Protein AF-A0A8S9RTP7-F1 (afdb_monomer_lite)

InterPro domains:
  IPR027902 Protein of unknown function DUF4487 [PF14868] (74-181)

Organism: Brassica cretica (NCBI:txid69181)

Structure (mmCIF, N/CA/C/O backbone):
data_AF-A0A8S9RTP7-F1
#
_entry.id   AF-A0A8S9RTP7-F1
#
loop_
_atom_site.group_PDB
_atom_site.id
_atom_site.type_symbol
_atom_site.label_atom_id
_atom_site.label_alt_id
_atom_site.label_comp_id
_atom_site.label_asym_id
_atom_site.label_entity_id
_atom_site.label_seq_id
_atom_site.pdbx_PDB_ins_code
_atom_site.Cartn_x
_atom_site.Cartn_y
_atom_site.Cartn_z
_atom_site.occupancy
_atom_site.B_iso_or_equiv
_atom_site.auth_seq_id
_atom_site.auth_comp_id
_atom_site.auth_asym_id
_atom_site.auth_atom_id
_atom_site.pdbx_PDB_model_num
ATOM 1 N N . MET A 1 1 ? 11.171 30.427 -0.664 1.00 65.56 1 MET A N 1
ATOM 2 C CA . MET A 1 1 ? 11.744 29.094 -0.953 1.00 65.56 1 MET A CA 1
ATOM 3 C C . MET A 1 1 ? 12.444 28.516 0.271 1.00 65.56 1 MET A C 1
ATOM 5 O O . MET A 1 1 ? 11.931 27.544 0.795 1.00 65.56 1 MET A O 1
ATOM 9 N N . GLN A 1 2 ? 13.511 29.141 0.790 1.00 70.00 2 GLN A N 1
ATOM 10 C CA . GLN A 1 2 ? 14.186 28.702 2.027 1.00 70.00 2 GLN A CA 1
ATOM 11 C C . GLN A 1 2 ? 13.209 28.501 3.199 1.00 70.00 2 GLN A C 1
ATOM 13 O O . GLN A 1 2 ? 13.180 27.436 3.794 1.00 70.00 2 GLN A O 1
ATOM 18 N N . LEU A 1 3 ? 12.282 29.446 3.391 1.00 67.62 3 LEU A N 1
ATOM 19 C CA . LEU A 1 3 ? 11.205 29.350 4.383 1.00 67.62 3 LEU A CA 1
ATOM 20 C C . LEU A 1 3 ? 10.362 28.060 4.280 1.00 67.62 3 LEU A C 1
ATOM 22 O O . LEU A 1 3 ? 9.909 27.537 5.292 1.00 67.62 3 LEU A O 1
ATOM 26 N N . LEU A 1 4 ? 10.136 27.545 3.065 1.00 64.69 4 LEU A N 1
ATOM 27 C CA . LEU A 1 4 ? 9.368 26.317 2.846 1.00 64.69 4 LEU A CA 1
ATOM 28 C C . LEU A 1 4 ? 10.180 25.076 3.240 1.00 64.69 4 LEU A C 1
ATOM 30 O O . LEU A 1 4 ? 9.635 24.156 3.842 1.00 64.69 4 LEU A O 1
ATOM 34 N N . LEU A 1 5 ? 11.475 25.060 2.921 1.00 65.50 5 LEU A N 1
ATOM 35 C CA . LEU A 1 5 ? 12.386 23.990 3.332 1.00 65.50 5 LEU A CA 1
ATOM 36 C C . LEU A 1 5 ? 12.573 23.984 4.853 1.00 65.50 5 LEU A C 1
ATOM 38 O O . LEU A 1 5 ? 12.465 22.926 5.468 1.00 65.50 5 LEU A O 1
ATOM 42 N N . ASP A 1 6 ? 12.753 25.159 5.458 1.00 68.44 6 ASP A N 1
ATOM 43 C CA . ASP A 1 6 ? 12.849 25.326 6.910 1.00 68.44 6 ASP A CA 1
ATOM 44 C C . ASP A 1 6 ? 11.565 24.841 7.597 1.00 68.44 6 ASP A C 1
ATOM 46 O O . ASP A 1 6 ? 11.622 24.124 8.596 1.00 68.44 6 ASP A O 1
ATOM 50 N N . TYR A 1 7 ? 10.397 25.154 7.023 1.00 69.06 7 TYR A N 1
ATOM 51 C CA . TYR A 1 7 ? 9.105 24.678 7.514 1.00 69.06 7 TYR A CA 1
ATOM 52 C C . TYR A 1 7 ? 8.968 23.149 7.434 1.00 69.06 7 TYR A C 1
ATOM 54 O O . TYR A 1 7 ? 8.544 22.518 8.406 1.00 69.06 7 TYR A O 1
ATOM 62 N N . LEU A 1 8 ? 9.334 22.525 6.308 1.00 67.44 8 LEU A N 1
ATOM 63 C CA . LEU A 1 8 ? 9.293 21.064 6.160 1.00 67.44 8 LEU A CA 1
ATOM 64 C C . LEU A 1 8 ? 10.279 20.375 7.120 1.00 67.44 8 LEU A C 1
ATOM 66 O O . LEU A 1 8 ? 9.919 19.392 7.769 1.00 67.44 8 LEU A O 1
ATOM 70 N N . GLY A 1 9 ? 11.486 20.925 7.280 1.00 68.38 9 GLY A N 1
ATOM 71 C CA . GLY A 1 9 ? 12.490 20.431 8.228 1.00 68.38 9 GLY A CA 1
ATOM 72 C C . GLY A 1 9 ? 12.042 20.548 9.687 1.00 68.38 9 GLY A C 1
ATOM 73 O O . GLY A 1 9 ? 12.153 19.588 10.458 1.00 68.38 9 GLY A O 1
ATOM 74 N N . PHE A 1 10 ? 11.453 21.687 10.058 1.00 71.00 10 PHE A N 1
ATOM 75 C CA . PHE A 1 10 ? 10.827 21.887 11.364 1.00 71.00 10 PHE A CA 1
ATOM 76 C C . PHE A 1 10 ? 9.693 20.883 11.607 1.00 71.00 10 PHE A C 1
ATOM 78 O O . PHE A 1 10 ? 9.601 20.290 12.684 1.00 71.00 10 PHE A O 1
ATOM 85 N N . SER A 1 11 ? 8.860 20.642 10.595 1.00 63.28 11 SER A N 1
ATOM 86 C CA . SER A 1 11 ? 7.722 19.724 10.677 1.00 63.28 11 SER A CA 1
ATOM 87 C C . SER A 1 11 ? 8.160 18.275 10.898 1.00 63.28 11 SER A C 1
ATOM 89 O O . SER A 1 11 ? 7.630 17.597 11.776 1.00 63.28 11 SER A O 1
ATOM 91 N N . SER A 1 12 ? 9.177 17.811 10.167 1.00 68.00 12 SER A N 1
ATOM 92 C CA . SER A 1 12 ? 9.773 16.482 10.366 1.00 68.00 12 SER A CA 1
ATOM 93 C C . SER A 1 12 ? 10.398 16.324 11.758 1.00 68.00 12 SER A C 1
ATOM 95 O O . SER A 1 12 ? 10.148 15.332 12.451 1.00 68.00 12 SER A O 1
ATOM 97 N N . SER A 1 13 ? 11.155 17.330 12.208 1.00 70.44 13 SER A N 1
ATOM 98 C CA . SER A 1 13 ? 11.768 17.336 13.542 1.00 70.44 13 SER A CA 1
ATOM 99 C C . SER A 1 13 ? 10.707 17.284 14.643 1.00 70.44 13 SER A C 1
ATOM 101 O O . SER A 1 13 ? 10.838 16.520 15.600 1.00 70.44 13 SER A O 1
ATOM 103 N N . SER A 1 14 ? 9.615 18.033 14.468 1.00 65.31 14 SER A N 1
ATOM 104 C CA . SER A 1 14 ? 8.473 18.041 15.384 1.00 65.31 14 SER A CA 1
ATOM 105 C C . SER A 1 14 ? 7.789 16.677 15.449 1.00 65.31 14 SER A C 1
ATOM 107 O O . SER A 1 14 ? 7.562 16.170 16.541 1.00 65.31 14 SER A O 1
ATOM 109 N N . LEU A 1 15 ? 7.518 16.035 14.307 1.00 64.25 15 LEU A N 1
ATOM 110 C CA . LEU A 1 15 ? 6.926 14.691 14.266 1.00 64.25 15 LEU A CA 1
ATOM 111 C C . LEU A 1 15 ? 7.813 13.644 14.945 1.00 64.25 15 LEU A C 1
ATOM 113 O O . LEU A 1 15 ? 7.319 12.810 15.697 1.00 64.25 15 LEU A O 1
ATOM 117 N N . THR A 1 16 ? 9.123 13.716 14.715 1.00 64.62 16 THR A N 1
ATOM 118 C CA . THR A 1 16 ? 10.097 12.806 15.332 1.00 64.62 16 THR A CA 1
ATOM 119 C C . THR A 1 16 ? 10.150 12.993 16.850 1.00 64.62 16 THR A C 1
ATOM 121 O O . THR A 1 16 ? 10.236 12.021 17.597 1.00 64.62 16 THR A O 1
ATOM 124 N N . ALA A 1 17 ? 10.083 14.239 17.329 1.00 66.06 17 ALA A N 1
ATOM 125 C CA . ALA A 1 17 ? 9.992 14.530 18.757 1.00 66.06 17 ALA A CA 1
ATOM 126 C C . ALA A 1 17 ? 8.660 14.046 19.351 1.00 66.06 17 ALA A C 1
ATOM 128 O O . ALA A 1 17 ? 8.658 13.440 20.418 1.00 66.06 17 ALA A O 1
ATOM 129 N N . ILE A 1 18 ? 7.542 14.252 18.646 1.00 61.84 18 ILE A N 1
ATOM 130 C CA . ILE A 1 18 ? 6.216 13.765 19.047 1.00 61.84 18 ILE A CA 1
ATOM 131 C C . ILE A 1 18 ? 6.217 12.239 19.171 1.00 61.84 18 ILE A C 1
ATOM 133 O O . ILE A 1 18 ? 5.721 11.745 20.178 1.00 61.84 18 ILE A O 1
ATOM 137 N N . GLY A 1 19 ? 6.808 11.503 18.225 1.00 58.12 19 GLY A N 1
ATOM 138 C CA . GLY A 1 19 ? 6.933 10.041 18.306 1.00 58.12 19 GLY A CA 1
ATOM 139 C C . GLY A 1 19 ? 7.664 9.576 19.565 1.00 58.12 19 GLY A C 1
ATOM 140 O O . GLY A 1 19 ? 7.141 8.787 20.347 1.00 58.12 19 GLY A O 1
ATOM 141 N N . LYS A 1 20 ? 8.798 10.217 19.876 1.00 61.94 20 LYS A N 1
ATOM 142 C CA . LYS A 1 20 ? 9.571 9.952 21.104 1.00 61.94 20 LYS A CA 1
ATOM 143 C C . LYS A 1 20 ? 8.826 10.288 22.401 1.00 61.94 20 LYS A C 1
ATOM 145 O O . LYS A 1 20 ? 9.115 9.694 23.435 1.00 61.94 20 LYS A O 1
ATOM 150 N N . ILE A 1 21 ? 7.924 11.270 22.371 1.00 57.97 21 ILE A N 1
ATOM 151 C CA . ILE A 1 21 ? 7.196 11.762 23.553 1.00 57.97 21 ILE A CA 1
ATOM 152 C C . ILE A 1 21 ? 5.868 11.010 23.756 1.00 57.97 21 ILE A C 1
ATOM 154 O O . ILE A 1 21 ? 5.369 10.913 24.880 1.00 57.97 21 ILE A O 1
ATOM 158 N N . CYS A 1 22 ? 5.258 10.479 22.698 1.00 52.75 22 CYS A N 1
ATOM 159 C CA . CYS A 1 22 ? 3.889 9.985 22.765 1.00 52.75 22 CYS A CA 1
ATOM 160 C C . CYS A 1 22 ? 3.766 8.544 23.278 1.00 52.75 22 CYS A C 1
ATOM 162 O O . CYS A 1 22 ? 3.656 7.591 22.517 1.00 52.75 22 CYS A O 1
ATOM 164 N N . LEU A 1 23 ? 3.613 8.440 24.599 1.00 51.03 23 LEU A N 1
ATOM 165 C CA . LEU A 1 23 ? 2.947 7.345 25.328 1.00 51.03 23 LEU A CA 1
ATOM 166 C C . LEU A 1 23 ? 1.776 7.876 26.186 1.00 51.03 23 LEU A C 1
ATOM 168 O O . LEU A 1 23 ? 1.377 7.279 27.188 1.00 51.03 23 LEU A O 1
ATOM 172 N N . MET A 1 24 ? 1.241 9.051 25.845 1.00 44.25 24 MET A N 1
ATOM 173 C CA . MET A 1 24 ? 0.426 9.828 26.779 1.00 44.25 24 MET A CA 1
ATOM 174 C C . MET A 1 24 ? -1.071 9.512 26.668 1.00 44.25 24 MET A C 1
ATOM 176 O O . MET A 1 24 ? -1.716 9.765 25.655 1.00 44.25 24 MET A O 1
ATOM 180 N N . ARG A 1 25 ? -1.610 9.001 27.783 1.00 51.00 25 ARG A N 1
ATOM 181 C CA . ARG A 1 25 ? -3.003 8.618 28.096 1.00 51.00 25 ARG A CA 1
ATOM 182 C C . ARG A 1 25 ? -4.056 9.748 28.011 1.00 51.00 25 ARG A C 1
ATOM 184 O O . ARG A 1 25 ? -5.146 9.581 28.555 1.00 51.00 25 ARG A O 1
ATOM 191 N N . ASP A 1 26 ? -3.758 10.883 27.378 1.00 48.62 26 ASP A N 1
ATOM 192 C CA . ASP A 1 26 ? -4.637 12.061 27.339 1.00 48.62 26 ASP A CA 1
ATOM 193 C C . ASP A 1 26 ? -5.383 12.171 25.994 1.00 48.62 26 ASP A C 1
ATOM 195 O O . ASP A 1 26 ? -4.790 12.422 24.939 1.00 48.62 26 ASP A O 1
ATOM 199 N N . GLU A 1 27 ? -6.709 11.996 26.030 1.00 46.47 27 GLU A N 1
ATOM 200 C CA . GLU A 1 27 ? -7.586 12.081 24.857 1.00 46.47 27 GLU A CA 1
ATOM 201 C C . GLU A 1 27 ? -7.530 13.451 24.156 1.00 46.47 27 GLU A C 1
ATOM 203 O O . GLU A 1 27 ? -7.651 13.506 22.927 1.00 46.47 27 GLU A O 1
ATOM 208 N N . THR A 1 28 ? -7.306 14.543 24.897 1.00 48.91 28 THR A N 1
ATOM 209 C CA . THR A 1 28 ? -7.296 15.919 24.366 1.00 48.91 28 THR A CA 1
ATOM 210 C C . THR A 1 28 ? -6.013 16.231 23.594 1.00 48.91 28 THR A C 1
ATOM 212 O O . THR A 1 28 ? -6.058 16.779 22.484 1.00 48.91 28 THR A O 1
ATOM 215 N N . LEU A 1 29 ? -4.869 15.783 24.120 1.00 51.25 29 LEU A N 1
ATOM 216 C CA . LEU A 1 29 ? -3.578 15.838 23.433 1.00 51.25 29 LEU A CA 1
ATOM 217 C C . LEU A 1 29 ? -3.613 14.979 22.167 1.00 51.25 29 LEU A C 1
ATOM 219 O O . LEU A 1 29 ? -3.187 15.421 21.098 1.00 51.25 29 LEU A O 1
ATOM 223 N N . GLY A 1 30 ? -4.228 13.796 22.268 1.00 54.69 30 GLY A N 1
ATOM 224 C CA . GLY A 1 30 ? -4.476 12.912 21.140 1.00 54.69 30 GLY A CA 1
ATOM 225 C C . GLY A 1 30 ? -5.184 13.629 19.991 1.00 54.69 30 GLY A C 1
ATOM 226 O O . GLY A 1 30 ? -4.648 13.626 18.888 1.00 54.69 30 GLY A O 1
ATOM 227 N N . VAL A 1 31 ? -6.341 14.273 20.236 1.00 52.91 31 VAL A N 1
ATOM 228 C CA . VAL A 1 31 ? -7.116 15.036 19.223 1.00 52.91 31 VAL A CA 1
ATOM 229 C C . VAL A 1 31 ? -6.257 16.090 18.520 1.00 52.91 31 VAL A C 1
ATOM 231 O O . VAL A 1 31 ? -6.298 16.194 17.291 1.00 52.91 31 VAL A O 1
ATOM 234 N N . THR A 1 32 ? -5.474 16.843 19.290 1.00 57.31 32 THR A N 1
ATOM 235 C CA . THR A 1 32 ? -4.639 17.939 18.778 1.00 57.31 32 THR A CA 1
ATOM 236 C C . THR A 1 32 ? -3.540 17.417 17.858 1.00 57.31 32 THR A C 1
ATOM 238 O O . THR A 1 32 ? -3.394 17.904 16.735 1.00 57.31 32 THR A O 1
ATOM 241 N N . VAL A 1 33 ? -2.842 16.355 18.274 1.00 58.97 33 VAL A N 1
ATOM 242 C CA . VAL A 1 33 ? -1.843 15.672 17.439 1.00 58.97 33 VAL A CA 1
ATOM 243 C C . VAL A 1 33 ? -2.487 15.135 16.157 1.00 58.97 33 VAL A C 1
ATOM 245 O O . VAL A 1 33 ? -1.898 15.268 15.084 1.00 58.97 33 VAL A O 1
ATOM 248 N N . ARG A 1 34 ? -3.725 14.609 16.209 1.00 58.34 34 ARG A N 1
ATOM 249 C CA . ARG A 1 34 ? -4.406 14.131 14.987 1.00 58.34 34 ARG A CA 1
ATOM 250 C C . ARG A 1 34 ? -4.650 15.221 13.970 1.00 58.34 34 ARG A C 1
ATOM 252 O O . ARG A 1 34 ? -4.434 15.013 12.775 1.00 58.34 34 ARG A O 1
ATOM 259 N N . LYS A 1 35 ? -5.164 16.352 14.446 1.00 64.06 35 LYS A N 1
ATOM 260 C CA . LYS A 1 35 ? -5.484 17.491 13.595 1.00 64.06 35 LYS A CA 1
ATOM 261 C C . LYS A 1 35 ? -4.207 18.029 12.952 1.00 64.06 35 LYS A C 1
ATOM 263 O O . LYS A 1 35 ? -4.173 18.175 11.735 1.00 64.06 35 LYS A O 1
ATOM 268 N N . PHE A 1 36 ? -3.145 18.167 13.746 1.00 63.22 36 PHE A N 1
ATOM 269 C CA . PHE A 1 36 ? -1.831 18.595 13.277 1.00 63.22 36 PHE A CA 1
ATOM 270 C C . PHE A 1 36 ? -1.255 17.674 12.188 1.00 63.22 36 PHE A C 1
ATOM 272 O O . PHE A 1 36 ? -0.951 18.146 11.097 1.00 63.22 36 PHE A O 1
ATOM 279 N N . VAL A 1 37 ? -1.176 16.356 12.423 1.00 63.53 37 VAL A N 1
ATOM 280 C CA . VAL A 1 37 ? -0.654 15.391 11.429 1.00 63.53 37 VAL A CA 1
ATOM 281 C C . VAL A 1 37 ? -1.474 15.422 10.134 1.00 63.53 37 VAL A C 1
ATOM 283 O O . VAL A 1 37 ? -0.918 15.378 9.038 1.00 63.53 37 VAL A O 1
ATOM 286 N N . SER A 1 38 ? -2.801 15.534 10.241 1.00 63.81 38 SER A N 1
ATOM 287 C CA . SER A 1 38 ? -3.680 15.621 9.073 1.00 63.81 38 SER A CA 1
ATOM 288 C C . SER A 1 38 ? -3.459 16.888 8.249 1.00 63.81 38 SER A C 1
ATOM 290 O O . SER A 1 38 ? -3.451 16.820 7.021 1.00 63.81 38 SER A O 1
ATOM 292 N N . GLU A 1 39 ? -3.367 18.044 8.902 1.00 68.81 39 GLU A N 1
ATOM 293 C CA . GLU A 1 39 ? -3.123 19.325 8.235 1.00 68.81 39 GLU A CA 1
ATOM 294 C C . GLU A 1 39 ? -1.748 19.323 7.564 1.00 68.81 39 GLU A C 1
ATOM 296 O O . GLU A 1 39 ? -1.621 19.761 6.420 1.00 68.81 39 GLU A O 1
ATOM 301 N N . LEU A 1 40 ? -0.756 18.720 8.223 1.00 63.97 40 LEU A N 1
ATOM 302 C CA . LEU A 1 40 ? 0.585 18.561 7.686 1.00 63.97 40 LEU A CA 1
ATOM 303 C C . LEU A 1 40 ? 0.605 17.711 6.408 1.00 63.97 40 LEU A C 1
ATOM 305 O O . LEU A 1 40 ? 1.164 18.141 5.406 1.00 63.97 40 LEU A O 1
ATOM 309 N N . LEU A 1 41 ? -0.051 16.543 6.405 1.00 66.25 41 LEU A N 1
ATOM 310 C CA . LEU A 1 41 ? -0.125 15.671 5.224 1.00 66.25 41 LEU A CA 1
ATOM 311 C C . LEU A 1 41 ? -0.792 16.365 4.028 1.00 66.25 41 LEU A C 1
ATOM 313 O O . LEU A 1 41 ? -0.323 16.237 2.895 1.00 66.25 41 LEU A O 1
ATOM 317 N N . ASN A 1 42 ? -1.859 17.127 4.279 1.00 69.75 42 ASN A N 1
ATOM 318 C CA . ASN A 1 42 ? -2.526 17.914 3.244 1.00 69.75 42 ASN A CA 1
ATOM 319 C C . ASN A 1 42 ? -1.604 19.008 2.692 1.00 69.75 42 ASN A C 1
ATOM 321 O O . ASN A 1 42 ? -1.509 19.178 1.479 1.00 69.75 42 ASN A O 1
ATOM 325 N N . LEU A 1 43 ? -0.883 19.714 3.562 1.00 68.94 43 LEU A N 1
ATOM 326 C CA . LEU A 1 43 ? 0.058 20.746 3.143 1.00 68.94 43 LEU A CA 1
ATOM 327 C C . LEU A 1 43 ? 1.237 20.155 2.354 1.00 68.94 43 LEU A C 1
ATOM 329 O O . LEU A 1 43 ? 1.593 20.685 1.305 1.00 68.94 43 LEU A O 1
ATOM 333 N N . THR A 1 44 ? 1.800 19.023 2.788 1.00 66.44 44 THR A N 1
ATOM 334 C CA . THR A 1 44 ? 2.855 18.304 2.055 1.00 66.44 44 THR A CA 1
ATOM 335 C C . THR A 1 44 ? 2.381 17.880 0.663 1.00 66.44 44 THR A C 1
ATOM 337 O O . THR A 1 44 ? 3.127 18.028 -0.306 1.00 66.44 44 THR A O 1
ATOM 340 N N . LYS A 1 45 ? 1.128 17.424 0.529 1.00 73.94 45 LYS A N 1
ATOM 341 C CA . LYS A 1 45 ? 0.515 17.114 -0.771 1.00 73.94 45 LYS A CA 1
ATOM 342 C C . LYS A 1 45 ? 0.470 18.342 -1.685 1.00 73.94 45 LYS A C 1
ATOM 344 O O . LYS A 1 45 ? 0.917 18.259 -2.829 1.00 73.94 45 LYS A O 1
ATOM 349 N N . GLU A 1 46 ? -0.037 19.471 -1.190 1.00 71.62 46 GLU A N 1
ATOM 350 C CA . GLU A 1 46 ? -0.119 20.722 -1.959 1.00 71.62 46 GLU A CA 1
ATOM 351 C C . GLU A 1 46 ? 1.266 21.229 -2.379 1.00 71.62 46 GLU A C 1
ATOM 353 O O . GLU A 1 46 ? 1.469 21.665 -3.514 1.00 71.62 46 GLU A O 1
ATOM 358 N N . VAL A 1 47 ? 2.255 21.110 -1.493 1.00 66.62 47 VAL A N 1
ATOM 359 C CA . VAL A 1 47 ? 3.648 21.463 -1.786 1.00 66.62 47 VAL A CA 1
ATOM 360 C C . VAL A 1 47 ? 4.219 20.587 -2.903 1.00 66.62 47 VAL A C 1
ATOM 362 O O . VAL A 1 47 ? 4.784 21.120 -3.855 1.00 66.62 47 VAL A O 1
ATOM 365 N N . ILE A 1 48 ? 4.021 19.266 -2.848 1.00 68.44 48 ILE A N 1
ATOM 366 C CA . ILE A 1 48 ? 4.459 18.332 -3.900 1.00 68.44 48 ILE A CA 1
ATOM 367 C C . ILE A 1 48 ? 3.773 18.645 -5.238 1.00 68.44 48 ILE A C 1
ATOM 369 O O . ILE A 1 48 ? 4.431 18.658 -6.280 1.00 68.44 48 ILE A O 1
ATOM 373 N N . LEU A 1 49 ? 2.462 18.910 -5.230 1.00 71.62 49 LEU A N 1
ATOM 374 C CA . LEU A 1 49 ? 1.699 19.234 -6.440 1.00 71.62 49 LEU A CA 1
ATOM 375 C C . LEU A 1 49 ? 2.177 20.531 -7.099 1.00 71.62 49 LEU A C 1
ATOM 377 O O . LEU A 1 49 ? 2.251 20.604 -8.325 1.00 71.62 49 LEU A O 1
ATOM 381 N N . ASN A 1 50 ? 2.524 21.541 -6.303 1.00 67.06 50 ASN A N 1
ATOM 382 C CA . ASN A 1 50 ? 3.015 22.814 -6.821 1.00 67.06 50 ASN A CA 1
ATOM 383 C C . ASN A 1 50 ? 4.496 22.757 -7.221 1.00 67.06 50 ASN A C 1
ATOM 385 O O . ASN A 1 50 ? 4.868 23.364 -8.222 1.00 67.06 50 ASN A O 1
ATOM 389 N N . ALA A 1 51 ? 5.324 21.965 -6.534 1.00 62.94 51 ALA A N 1
ATOM 390 C CA . ALA A 1 51 ? 6.720 21.737 -6.917 1.00 62.94 51 ALA A CA 1
ATOM 391 C C . ALA A 1 51 ? 6.849 21.063 -8.292 1.00 62.94 51 ALA A C 1
ATOM 393 O O . ALA A 1 51 ? 7.749 21.398 -9.056 1.00 62.94 51 ALA A O 1
ATOM 394 N N . LYS A 1 52 ? 5.907 20.180 -8.660 1.00 64.19 52 LYS A N 1
ATOM 395 C CA . LYS A 1 52 ? 5.838 19.588 -10.011 1.00 64.19 52 LYS A CA 1
ATOM 396 C C . LYS A 1 52 ? 5.649 20.619 -11.130 1.00 64.19 52 LYS A C 1
ATOM 398 O O . LYS A 1 52 ? 5.955 20.310 -12.273 1.00 64.19 52 LYS A O 1
ATOM 403 N N . LYS A 1 53 ? 5.142 21.819 -10.825 1.00 71.00 53 LYS A N 1
ATOM 404 C CA . LYS A 1 53 ? 4.922 22.896 -11.806 1.00 71.00 53 LYS A CA 1
ATOM 405 C C . LYS A 1 53 ? 6.146 23.801 -11.984 1.00 71.00 53 LYS A C 1
ATOM 407 O O . LYS A 1 53 ? 6.155 24.618 -12.897 1.00 71.00 53 LYS A O 1
ATOM 412 N N . VAL A 1 54 ? 7.149 23.693 -11.107 1.00 60.31 54 VAL A N 1
ATOM 413 C CA . VAL A 1 54 ? 8.321 24.579 -11.077 1.00 60.31 54 VAL A CA 1
ATOM 414 C C . VAL A 1 54 ? 9.588 23.723 -11.117 1.00 60.31 54 VAL A C 1
ATOM 416 O O . VAL A 1 54 ? 10.075 23.252 -10.090 1.00 60.31 54 VAL A O 1
ATOM 419 N N . GLU A 1 55 ? 10.118 23.496 -12.321 1.00 57.69 55 GLU A N 1
ATOM 420 C CA . GLU A 1 55 ? 11.192 22.518 -12.568 1.00 57.69 55 GLU A CA 1
ATOM 421 C C . GLU A 1 55 ? 12.494 22.812 -11.807 1.00 57.69 55 GLU A C 1
ATOM 423 O O . GLU A 1 55 ? 13.152 21.880 -11.340 1.00 57.69 55 GLU A O 1
ATOM 428 N N . SER A 1 56 ? 12.835 24.090 -11.617 1.00 60.19 56 SER A N 1
ATOM 429 C CA . SER A 1 56 ? 14.158 24.548 -11.166 1.00 60.19 56 SER A CA 1
ATOM 430 C C . SER A 1 56 ? 14.576 24.122 -9.752 1.00 60.19 56 SER A C 1
ATOM 432 O O . SER A 1 56 ? 15.770 24.080 -9.479 1.00 60.19 56 SER A O 1
ATOM 434 N N . PHE A 1 57 ? 13.635 23.771 -8.868 1.00 62.16 57 PHE A N 1
ATOM 435 C CA . PHE A 1 57 ? 13.919 23.392 -7.466 1.00 62.16 57 PHE A CA 1
ATOM 436 C C . PHE A 1 57 ? 13.138 22.158 -6.996 1.00 62.16 57 PHE A C 1
ATOM 438 O O . PHE A 1 57 ? 13.098 21.829 -5.808 1.00 62.16 57 PHE A O 1
ATOM 445 N N . SER A 1 58 ? 12.508 21.459 -7.940 1.00 66.12 58 SER A N 1
ATOM 446 C CA . SER A 1 58 ? 11.649 20.301 -7.691 1.00 66.12 58 SER A CA 1
ATOM 447 C C . SER A 1 58 ? 12.345 19.227 -6.836 1.00 66.12 58 SER A C 1
ATOM 449 O O . SER A 1 58 ? 11.763 18.722 -5.879 1.00 66.12 58 SER A O 1
ATOM 451 N N . SER A 1 59 ? 13.628 18.957 -7.099 1.00 70.94 59 SER A N 1
ATOM 452 C CA . SER A 1 59 ? 14.434 17.944 -6.399 1.00 70.94 59 SER A CA 1
ATOM 453 C C . SER A 1 59 ? 14.578 18.185 -4.888 1.00 70.94 59 SER A C 1
ATOM 455 O O . SER A 1 59 ? 14.409 17.258 -4.096 1.00 70.94 59 SER A O 1
ATOM 457 N N . GLU A 1 60 ? 14.857 19.416 -4.455 1.00 73.94 60 GLU A N 1
ATOM 458 C CA . GLU A 1 60 ? 15.072 19.743 -3.034 1.00 73.94 60 GLU A CA 1
ATOM 459 C C . GLU A 1 60 ? 13.762 19.726 -2.247 1.00 73.94 60 GLU A C 1
ATOM 461 O O . GLU A 1 60 ? 13.701 19.190 -1.139 1.00 73.94 60 GLU A O 1
ATOM 466 N N . ILE A 1 61 ? 12.688 20.234 -2.856 1.00 70.62 61 ILE A N 1
ATOM 467 C CA . ILE A 1 61 ? 11.350 20.209 -2.264 1.00 70.62 61 ILE A CA 1
ATOM 468 C C . ILE A 1 61 ? 10.850 18.768 -2.130 1.00 70.62 61 ILE A C 1
ATOM 470 O O . ILE A 1 61 ? 10.305 18.412 -1.086 1.00 70.62 61 ILE A O 1
ATOM 474 N N . PHE A 1 62 ? 11.074 17.911 -3.135 1.00 70.00 62 PHE A N 1
ATOM 475 C CA . PHE A 1 62 ? 10.714 16.495 -3.036 1.00 70.00 62 PHE A CA 1
ATOM 476 C C . PHE A 1 62 ? 11.489 15.778 -1.932 1.00 70.00 62 PHE A C 1
ATOM 478 O O . PHE A 1 62 ? 10.883 15.005 -1.196 1.00 70.00 62 PHE A O 1
ATOM 485 N N . LYS A 1 63 ? 12.786 16.063 -1.757 1.00 77.06 63 LYS A N 1
ATOM 486 C CA . LYS A 1 63 ? 13.574 15.501 -0.646 1.00 77.06 63 LYS A CA 1
ATOM 487 C C . LYS A 1 63 ? 13.020 15.930 0.713 1.00 77.06 63 LYS A C 1
ATOM 489 O O . LYS A 1 63 ? 12.807 15.083 1.572 1.00 77.06 63 LYS A O 1
ATOM 494 N N . ALA A 1 64 ? 12.737 17.218 0.900 1.00 70.50 64 ALA A N 1
ATOM 495 C CA . ALA A 1 64 ? 12.188 17.723 2.158 1.00 70.50 64 ALA A CA 1
ATOM 496 C C . ALA A 1 64 ? 10.781 17.167 2.447 1.00 70.50 64 ALA A C 1
ATOM 498 O O . ALA A 1 64 ? 10.478 16.790 3.578 1.00 70.50 64 ALA A O 1
ATOM 499 N N . ALA A 1 65 ? 9.933 17.052 1.423 1.00 72.25 65 ALA A N 1
ATOM 500 C CA . ALA A 1 65 ? 8.617 16.437 1.548 1.00 72.25 65 ALA A CA 1
ATOM 501 C C . ALA A 1 65 ? 8.708 14.936 1.872 1.00 72.25 65 ALA A C 1
ATOM 503 O O . ALA A 1 65 ? 7.944 14.448 2.702 1.00 72.25 65 ALA A O 1
ATOM 504 N N . GLN A 1 66 ? 9.667 14.219 1.276 1.00 72.44 66 GLN A N 1
ATOM 505 C CA . GLN A 1 66 ? 9.919 12.808 1.573 1.00 72.44 66 GLN A CA 1
ATOM 506 C C . GLN A 1 66 ? 10.325 12.607 3.035 1.00 72.44 66 GLN A C 1
ATOM 508 O O . GLN A 1 66 ? 9.777 11.734 3.692 1.00 72.44 66 GLN A O 1
ATOM 513 N N . VAL A 1 67 ? 11.190 13.467 3.578 1.00 76.56 67 VAL A N 1
ATOM 514 C CA . VAL A 1 67 ? 11.583 13.418 4.996 1.00 76.56 67 VAL A CA 1
ATOM 515 C C . VAL A 1 67 ? 10.373 13.596 5.926 1.00 76.56 67 VAL A C 1
ATOM 517 O O . VAL A 1 67 ? 10.262 12.902 6.934 1.00 76.56 67 VAL A O 1
ATOM 520 N N . VAL A 1 68 ? 9.418 14.468 5.578 1.00 71.75 68 VAL A N 1
ATOM 521 C CA . VAL A 1 68 ? 8.155 14.598 6.328 1.00 71.75 68 VAL A CA 1
ATOM 522 C C . VAL A 1 68 ? 7.311 13.324 6.226 1.00 71.75 68 VAL A C 1
ATOM 524 O O . VAL A 1 68 ? 6.814 12.851 7.247 1.00 71.75 68 VAL A O 1
ATOM 527 N N . ILE A 1 69 ? 7.171 12.745 5.028 1.00 73.56 69 ILE A N 1
ATOM 528 C CA . ILE A 1 69 ? 6.442 11.482 4.818 1.00 73.56 69 ILE A CA 1
ATOM 529 C C . ILE A 1 69 ? 7.068 10.357 5.652 1.00 73.56 69 ILE A C 1
ATOM 531 O O . ILE A 1 69 ? 6.343 9.658 6.357 1.00 73.56 69 ILE A O 1
ATOM 535 N N . ASP A 1 70 ? 8.394 10.228 5.643 1.00 73.06 70 ASP A N 1
ATOM 536 C CA . ASP A 1 70 ? 9.133 9.215 6.401 1.00 73.06 70 ASP A CA 1
ATOM 537 C C . ASP A 1 70 ? 8.932 9.390 7.914 1.00 73.06 70 ASP A C 1
ATOM 539 O O . ASP A 1 70 ? 8.703 8.414 8.632 1.00 73.06 70 ASP A O 1
ATOM 543 N N . SER A 1 71 ? 8.931 10.635 8.409 1.00 72.12 71 SER A N 1
ATOM 544 C CA . SER A 1 71 ? 8.611 10.931 9.810 1.00 72.12 71 SER A CA 1
ATOM 545 C C . SER A 1 71 ? 7.174 10.544 10.175 1.00 72.12 71 SER A C 1
ATOM 547 O O . SER A 1 71 ? 6.959 9.976 11.244 1.00 72.12 71 SER A O 1
ATOM 549 N N . VAL A 1 72 ? 6.186 10.797 9.305 1.00 69.38 72 VAL A N 1
ATOM 550 C CA . VAL A 1 72 ? 4.794 10.369 9.545 1.00 69.38 72 VAL A CA 1
ATOM 551 C C . VAL A 1 72 ? 4.664 8.844 9.489 1.00 69.38 72 VAL A C 1
ATOM 553 O O . VAL A 1 72 ? 3.934 8.269 10.294 1.00 69.38 72 VAL A O 1
ATOM 556 N N . VAL A 1 73 ? 5.379 8.173 8.583 1.00 70.62 73 VAL A N 1
ATOM 557 C CA . VAL A 1 73 ? 5.439 6.705 8.502 1.00 70.62 73 VAL A CA 1
ATOM 558 C C . VAL A 1 73 ? 6.002 6.113 9.793 1.00 70.62 73 VAL A C 1
ATOM 560 O O . VAL A 1 73 ? 5.395 5.200 10.354 1.00 70.62 73 VAL A O 1
ATOM 563 N N . CYS A 1 74 ? 7.121 6.648 10.289 1.00 70.25 74 CYS A N 1
ATOM 564 C CA . CYS A 1 74 ? 7.723 6.233 11.556 1.00 70.25 74 CYS A CA 1
ATOM 565 C C . CYS A 1 74 ? 6.738 6.408 12.720 1.00 70.25 74 CYS A C 1
ATOM 567 O O . CYS A 1 74 ? 6.474 5.465 13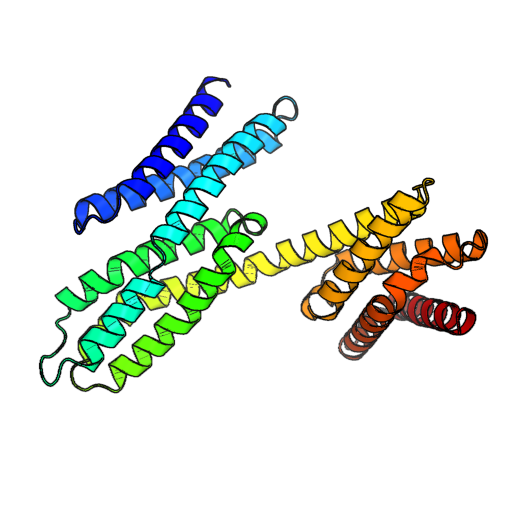.464 1.00 70.25 74 CYS A O 1
ATOM 569 N N . LEU A 1 75 ? 6.096 7.577 12.785 1.00 67.56 75 LEU A N 1
ATOM 570 C CA . LEU A 1 75 ? 5.087 7.893 13.787 1.00 67.56 75 LEU A CA 1
ATOM 571 C C . LEU A 1 75 ? 3.903 6.913 13.735 1.00 67.56 75 LEU A C 1
ATOM 573 O O . LEU A 1 75 ? 3.444 6.424 14.762 1.00 67.56 75 LEU A O 1
ATOM 577 N N . CYS A 1 76 ? 3.418 6.574 12.537 1.00 68.12 76 CYS A N 1
ATOM 578 C CA . CYS A 1 76 ? 2.353 5.587 12.381 1.00 68.12 76 CYS A CA 1
ATOM 579 C C . CYS A 1 76 ? 2.784 4.214 12.911 1.00 68.12 76 CYS A C 1
ATOM 581 O O . CYS A 1 76 ? 1.998 3.571 13.597 1.00 68.12 76 CYS A O 1
ATOM 583 N N . LYS A 1 77 ? 4.017 3.768 12.647 1.00 67.25 77 LYS A N 1
ATOM 584 C CA . LYS A 1 77 ? 4.522 2.490 13.177 1.00 67.25 77 LYS A CA 1
ATOM 585 C C . LYS A 1 77 ? 4.555 2.466 14.702 1.00 67.25 77 LYS A C 1
ATOM 587 O O . LYS A 1 77 ? 4.093 1.491 15.286 1.00 67.25 77 LYS A O 1
ATOM 592 N N . GLU A 1 78 ? 5.030 3.538 15.332 1.00 66.00 78 GLU A N 1
ATOM 593 C CA . GLU A 1 78 ? 5.038 3.675 16.797 1.00 66.00 78 GLU A CA 1
ATOM 594 C C . GLU A 1 78 ? 3.620 3.657 17.391 1.00 66.00 78 GLU A C 1
ATOM 596 O O . GLU A 1 78 ? 3.398 3.069 18.446 1.00 66.00 78 GLU A O 1
ATOM 601 N N . PHE A 1 79 ? 2.636 4.224 16.685 1.00 64.25 79 PHE A N 1
ATOM 602 C CA . PHE A 1 79 ? 1.222 4.200 17.076 1.00 64.25 79 PHE A CA 1
ATOM 603 C C . PHE A 1 79 ? 0.427 3.003 16.543 1.00 64.25 79 PHE A C 1
ATOM 605 O O . PHE A 1 79 ? -0.807 3.019 16.611 1.00 64.25 79 PHE A O 1
ATOM 612 N N . SER A 1 80 ? 1.085 1.984 15.982 1.00 68.38 80 SER A N 1
ATOM 613 C CA . SER A 1 80 ? 0.373 0.829 15.447 1.00 68.38 80 SER A CA 1
ATOM 614 C C . SER A 1 80 ? -0.445 0.171 16.564 1.00 68.38 80 SER A C 1
ATOM 616 O O . SER A 1 80 ? 0.114 -0.225 17.589 1.00 68.38 80 SER A O 1
ATOM 618 N N . PRO A 1 81 ? -1.770 0.013 16.398 1.00 72.06 81 PRO A N 1
ATOM 619 C CA . PRO A 1 81 ? -2.617 -0.502 17.461 1.00 72.06 81 PRO A CA 1
ATOM 620 C C . PRO A 1 81 ? -2.436 -2.003 17.676 1.00 72.06 81 PRO A C 1
ATOM 622 O O . PRO A 1 81 ? -3.093 -2.547 18.552 1.00 72.06 81 PRO A O 1
ATOM 625 N N . ILE A 1 82 ? -1.579 -2.677 16.898 1.00 71.38 82 ILE A N 1
ATOM 626 C CA . ILE A 1 82 ? -1.354 -4.128 16.948 1.00 71.38 82 ILE A CA 1
ATOM 627 C C . ILE A 1 82 ? -1.099 -4.586 18.383 1.00 71.38 82 ILE A C 1
ATOM 629 O O . ILE A 1 82 ? -1.820 -5.441 18.892 1.00 71.38 82 ILE A O 1
ATOM 633 N N . GLU A 1 83 ? -0.117 -3.982 19.051 1.00 73.94 83 GLU A N 1
ATOM 634 C CA . GLU A 1 83 ? 0.262 -4.396 20.400 1.00 73.94 83 GLU A CA 1
ATOM 635 C C . GLU A 1 83 ? -0.810 -4.016 21.428 1.00 73.94 83 GLU A C 1
ATOM 637 O O . GLU A 1 83 ? -1.166 -4.823 22.281 1.00 73.94 83 GLU A O 1
ATOM 642 N N . SER A 1 84 ? -1.409 -2.827 21.314 1.00 75.69 84 SER A N 1
ATOM 643 C CA . SER A 1 84 ? -2.489 -2.403 22.214 1.00 75.69 84 SER A CA 1
ATOM 644 C C . SER A 1 84 ? -3.741 -3.277 22.089 1.00 75.69 84 SER A C 1
ATOM 646 O O . SER A 1 84 ? -4.347 -3.625 23.099 1.00 75.69 84 SER A O 1
ATOM 648 N N . LEU A 1 85 ? -4.123 -3.662 20.868 1.00 80.31 85 LEU A N 1
ATOM 649 C CA . LEU A 1 85 ? -5.242 -4.567 20.608 1.00 80.31 85 LEU A CA 1
ATOM 650 C C . LEU A 1 85 ? -4.926 -5.984 21.089 1.00 80.31 85 LEU A C 1
ATOM 652 O O . LEU A 1 85 ? -5.814 -6.634 21.631 1.00 80.31 85 LEU A O 1
ATOM 656 N N . ARG A 1 86 ? -3.677 -6.447 20.945 1.00 80.69 86 ARG A N 1
ATOM 657 C CA . ARG A 1 86 ? -3.227 -7.739 21.480 1.00 80.69 86 ARG A CA 1
ATOM 658 C C . ARG A 1 86 ? -3.324 -7.774 23.005 1.00 80.69 86 ARG A C 1
ATOM 660 O O . ARG A 1 86 ? -3.949 -8.679 23.548 1.00 80.69 86 ARG A O 1
ATOM 667 N N . LEU A 1 87 ? -2.781 -6.763 23.684 1.00 80.50 87 LEU A N 1
ATOM 668 C CA . LEU A 1 87 ? -2.850 -6.643 25.144 1.00 80.50 87 LEU A CA 1
ATOM 669 C C . LEU A 1 87 ? -4.297 -6.545 25.641 1.00 80.50 87 LEU A C 1
ATOM 671 O O . LEU A 1 87 ? -4.648 -7.175 26.635 1.00 80.50 87 LEU A O 1
ATOM 675 N N . ALA A 1 88 ? -5.154 -5.798 24.937 1.00 82.56 88 ALA A N 1
ATOM 676 C CA . ALA A 1 88 ? -6.579 -5.741 25.250 1.00 82.56 88 ALA A CA 1
ATOM 677 C C . ALA A 1 88 ? -7.258 -7.104 25.062 1.00 82.56 88 ALA A C 1
ATOM 679 O O . ALA A 1 88 ? -8.039 -7.515 25.915 1.00 82.56 88 ALA A O 1
ATOM 680 N N . ALA A 1 89 ? -6.941 -7.827 23.985 1.00 81.88 89 ALA A N 1
ATOM 681 C CA . ALA A 1 89 ? -7.476 -9.162 23.744 1.00 81.88 89 ALA A CA 1
ATOM 682 C C . ALA A 1 89 ? -7.078 -10.145 24.853 1.00 81.88 89 ALA A C 1
ATOM 684 O O . ALA A 1 89 ? -7.933 -10.878 25.343 1.00 81.88 89 ALA A O 1
ATOM 685 N N . GLU A 1 90 ? -5.821 -10.126 25.299 1.00 84.00 90 GLU A N 1
ATOM 686 C CA . GLU A 1 90 ? -5.335 -10.953 26.411 1.00 84.00 90 GLU A CA 1
ATOM 687 C C . GLU A 1 90 ? -6.010 -10.581 27.738 1.00 84.00 90 GLU A C 1
ATOM 689 O O . GLU A 1 90 ? -6.552 -11.448 28.425 1.00 84.00 90 GLU A O 1
ATOM 694 N N . ALA A 1 91 ? -6.042 -9.288 28.075 1.00 83.94 91 ALA A N 1
ATOM 695 C CA . ALA A 1 91 ? -6.637 -8.800 29.317 1.00 83.94 91 ALA A CA 1
ATOM 696 C C . ALA A 1 91 ? -8.132 -9.129 29.406 1.00 83.94 91 ALA A C 1
ATOM 698 O O . ALA A 1 91 ? -8.619 -9.579 30.444 1.00 83.94 91 ALA A O 1
ATOM 699 N N . TRP A 1 92 ? -8.865 -8.930 28.312 1.00 85.12 92 TRP A N 1
ATOM 700 C CA . TRP A 1 92 ? -10.307 -9.143 28.282 1.00 85.12 92 TRP A CA 1
ATOM 701 C C . TRP A 1 92 ? -10.687 -10.620 28.180 1.00 85.12 92 TRP A C 1
ATOM 703 O O . TRP A 1 92 ? -11.720 -10.993 28.721 1.00 85.12 92 TRP A O 1
ATOM 713 N N . SER A 1 93 ? -9.830 -11.473 27.610 1.00 76.81 93 SER A N 1
ATOM 714 C CA . SER A 1 93 ? -10.040 -12.931 27.613 1.00 76.81 93 SER A CA 1
ATOM 715 C C . SER A 1 93 ? -9.860 -13.557 29.004 1.00 76.81 93 SER A C 1
ATOM 717 O O . SER A 1 93 ? -10.462 -14.586 29.301 1.00 76.81 93 SER A O 1
ATOM 719 N N . CYS A 1 94 ? -9.048 -12.940 29.870 1.00 69.25 94 CYS A N 1
ATOM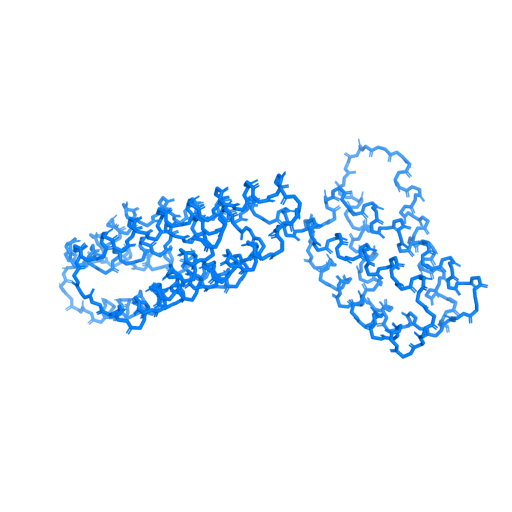 720 C CA . CYS A 1 94 ? -8.805 -13.393 31.246 1.00 69.25 94 CYS A CA 1
ATOM 721 C C . CYS A 1 94 ? -9.780 -12.791 32.277 1.00 69.25 94 CYS A C 1
ATOM 723 O O . CYS A 1 94 ? -9.811 -13.237 33.426 1.00 69.25 94 CYS A O 1
ATOM 725 N N . SER A 1 95 ? -10.571 -11.783 31.888 1.00 65.00 95 SER A N 1
ATOM 726 C CA . SER A 1 95 ? -11.520 -11.075 32.755 1.00 65.00 95 SER A CA 1
ATOM 727 C C . SER A 1 95 ? -12.773 -11.921 33.004 1.00 65.00 95 SER A C 1
ATOM 729 O O . SER A 1 95 ? -13.842 -11.723 32.427 1.00 65.00 95 SER A O 1
ATOM 731 N N . GLY A 1 96 ? -12.654 -12.933 33.859 1.00 55.12 96 GLY A N 1
ATOM 732 C CA . GLY A 1 96 ? -13.784 -13.763 34.251 1.00 55.12 96 GLY A CA 1
ATOM 733 C C . GLY A 1 96 ? -14.818 -12.973 35.063 1.00 55.12 96 GLY A C 1
ATOM 734 O O . GLY A 1 96 ? -14.722 -12.966 36.286 1.00 55.12 96 GLY A O 1
ATOM 735 N N . LYS A 1 97 ? -15.836 -12.416 34.376 1.00 57.91 97 LYS A N 1
ATOM 736 C CA . LYS A 1 97 ? -17.172 -11.941 34.840 1.00 57.91 97 LYS A CA 1
ATOM 737 C C . LYS A 1 97 ? -17.472 -10.436 34.776 1.00 57.91 97 LYS A C 1
ATOM 739 O O . LYS A 1 97 ? -18.653 -10.100 34.858 1.00 57.91 97 LYS A O 1
ATOM 744 N N . GLU A 1 98 ? -16.507 -9.537 34.592 1.00 72.12 98 GLU A N 1
ATOM 745 C CA . GLU A 1 98 ? -16.822 -8.103 34.458 1.00 72.12 98 GLU A CA 1
ATOM 746 C C . GLU A 1 98 ? -17.159 -7.728 33.010 1.00 72.12 98 GLU A C 1
ATOM 748 O O . GLU A 1 98 ? -16.380 -7.949 32.083 1.00 72.12 98 GLU A O 1
ATOM 753 N N . THR A 1 99 ? -18.346 -7.149 32.807 1.00 79.19 99 THR A N 1
ATOM 754 C CA . THR A 1 99 ? -18.761 -6.601 31.511 1.00 79.19 99 THR A CA 1
ATOM 755 C C . THR A 1 99 ? -17.863 -5.439 31.116 1.00 79.19 99 THR A C 1
ATOM 757 O O . THR A 1 99 ? -17.740 -4.473 31.872 1.00 79.19 99 THR A O 1
ATOM 760 N N . ILE A 1 100 ? -17.296 -5.491 29.911 1.00 86.25 100 ILE A N 1
ATOM 761 C CA . ILE A 1 100 ? -16.445 -4.417 29.398 1.00 86.25 100 ILE A CA 1
ATOM 762 C C . ILE A 1 100 ? -17.323 -3.192 29.133 1.00 86.25 100 ILE A C 1
ATOM 764 O O . ILE A 1 100 ? -18.218 -3.208 28.277 1.00 86.25 100 ILE A O 1
ATOM 768 N N . SER A 1 101 ? -17.080 -2.117 29.880 1.00 87.56 101 SER A N 1
ATOM 769 C CA . SER A 1 101 ? -17.834 -0.878 29.722 1.00 87.56 101 SER A CA 1
ATOM 770 C C . SER A 1 101 ? -17.530 -0.226 28.371 1.00 87.56 101 SER A C 1
ATOM 772 O O . SER A 1 101 ? -16.417 -0.303 27.844 1.00 87.56 101 SER A O 1
ATOM 774 N N . ALA A 1 102 ? -18.523 0.458 27.801 1.00 86.19 102 ALA A N 1
ATOM 775 C CA . ALA A 1 102 ? -18.341 1.176 26.543 1.00 86.19 102 ALA A CA 1
ATOM 776 C C . ALA A 1 102 ? -17.264 2.268 26.657 1.00 86.19 102 ALA A C 1
ATOM 778 O O . ALA A 1 102 ? -16.563 2.550 25.689 1.00 86.19 102 ALA A O 1
ATOM 779 N N . THR A 1 103 ? -17.108 2.879 27.834 1.00 85.19 103 THR A N 1
ATOM 780 C CA . THR A 1 103 ? -16.072 3.883 28.096 1.00 85.19 103 THR A CA 1
ATOM 781 C C . THR A 1 103 ? -14.675 3.276 28.049 1.00 85.19 103 THR A C 1
ATOM 783 O O . THR A 1 103 ? -13.806 3.833 27.384 1.00 85.19 103 THR A O 1
ATOM 786 N N . GLU A 1 104 ? -14.461 2.113 28.666 1.00 84.50 104 GLU A N 1
ATOM 787 C CA . GLU A 1 104 ? -13.167 1.428 28.615 1.00 84.50 104 GLU A CA 1
ATOM 788 C C . GLU A 1 104 ? -12.838 0.952 27.194 1.00 84.50 104 GLU A C 1
ATOM 790 O O . GLU A 1 104 ? -11.745 1.207 26.687 1.00 84.50 104 GLU A O 1
ATOM 795 N N . ALA A 1 105 ? -13.818 0.377 26.490 1.00 85.31 105 ALA A N 1
ATOM 796 C CA . ALA A 1 105 ? -13.650 -0.011 25.092 1.00 85.31 105 ALA A CA 1
ATOM 797 C C . ALA A 1 105 ? -13.287 1.188 24.194 1.00 85.31 105 ALA A C 1
ATOM 799 O O . ALA A 1 105 ? -12.390 1.091 23.355 1.00 85.31 105 ALA A O 1
ATOM 800 N N . ARG A 1 106 ? -13.932 2.350 24.389 1.00 86.56 106 ARG A N 1
ATOM 801 C CA . ARG A 1 106 ? -13.616 3.577 23.636 1.00 86.56 106 ARG A CA 1
ATOM 802 C C . ARG A 1 106 ? -12.181 4.030 23.881 1.00 86.56 106 ARG A C 1
ATOM 804 O O . ARG A 1 106 ? -11.504 4.359 22.910 1.00 86.56 106 ARG A O 1
ATOM 811 N N . ARG A 1 107 ? -11.703 3.991 25.128 1.00 82.88 107 ARG A N 1
ATOM 812 C CA . ARG A 1 107 ? -10.322 4.369 25.475 1.00 82.88 107 ARG A CA 1
ATOM 813 C C . ARG A 1 107 ? -9.291 3.475 24.790 1.00 82.88 107 ARG A C 1
ATOM 815 O O . ARG A 1 107 ? -8.293 3.985 24.288 1.00 82.88 107 ARG A O 1
ATOM 822 N N . VAL A 1 108 ? -9.556 2.170 24.713 1.00 82.50 108 VAL A N 1
ATOM 823 C CA . VAL A 1 108 ? -8.676 1.201 24.039 1.00 82.50 108 VAL A CA 1
ATOM 824 C C . VAL A 1 108 ? -8.700 1.361 22.514 1.00 82.50 108 VAL A C 1
ATOM 826 O O . VAL A 1 108 ? -7.658 1.264 21.868 1.00 82.50 108 VAL A O 1
ATOM 829 N N . PHE A 1 109 ? -9.861 1.640 21.914 1.00 84.75 109 PHE A N 1
ATOM 830 C CA . PHE A 1 109 ? -10.000 1.696 20.452 1.00 84.75 109 PHE A CA 1
ATOM 831 C C . PHE A 1 109 ? -9.746 3.077 19.827 1.00 84.75 109 PHE A C 1
ATOM 833 O O . PHE A 1 109 ? -9.484 3.155 18.625 1.00 84.75 109 PHE A O 1
ATOM 840 N N . LEU A 1 110 ? -9.782 4.176 20.591 1.00 81.69 110 LEU A N 1
ATOM 841 C CA . LEU A 1 110 ? -9.531 5.525 20.060 1.00 81.69 110 LEU A CA 1
ATOM 842 C C . LEU A 1 110 ? -8.154 5.671 19.376 1.00 81.69 110 LEU A C 1
ATOM 844 O O . LEU A 1 110 ? -8.099 6.250 18.284 1.00 81.69 110 LEU A O 1
ATOM 848 N N . PRO A 1 111 ? -7.052 5.151 19.956 1.00 76.06 111 PRO A N 1
ATOM 849 C CA . PRO A 1 111 ? -5.742 5.165 19.306 1.00 76.06 111 PRO A CA 1
ATOM 850 C C . PRO A 1 111 ? -5.731 4.374 17.993 1.00 76.06 111 PRO A C 1
ATOM 852 O O . PRO A 1 111 ? -5.197 4.852 16.993 1.00 76.06 111 PRO A O 1
ATOM 855 N N . ALA A 1 112 ? -6.406 3.219 17.951 1.00 81.62 112 ALA A N 1
ATOM 856 C CA . ALA A 1 112 ? -6.526 2.414 16.736 1.00 81.62 112 ALA A CA 1
ATOM 857 C C . ALA A 1 112 ? -7.256 3.170 15.622 1.00 81.62 112 ALA A C 1
ATOM 859 O O . ALA A 1 112 ? -6.783 3.216 14.488 1.00 81.62 112 ALA A O 1
ATOM 860 N N . LYS A 1 113 ? -8.359 3.853 15.954 1.00 83.56 113 LYS A N 1
ATOM 861 C CA . LYS A 1 113 ? -9.079 4.708 15.003 1.00 83.56 113 LYS A CA 1
ATOM 862 C C . LYS A 1 113 ? -8.169 5.787 14.423 1.00 83.56 113 LYS A C 1
ATOM 864 O O . LYS A 1 113 ? -8.212 6.052 13.225 1.00 83.56 113 LYS A O 1
ATOM 869 N N . PHE A 1 114 ? -7.353 6.416 15.267 1.00 79.56 114 PHE A N 1
ATOM 870 C CA . PHE A 1 114 ? -6.434 7.457 14.824 1.00 79.56 114 PHE A CA 1
ATOM 871 C C . PHE A 1 114 ? -5.396 6.936 13.832 1.00 79.56 114 PHE A C 1
ATOM 873 O O . PHE A 1 114 ? -5.232 7.523 12.761 1.00 79.56 114 PHE A O 1
ATOM 880 N N . TYR A 1 115 ? -4.741 5.828 14.180 1.00 82.00 115 TYR A N 1
ATOM 881 C CA . TYR A 1 115 ? -3.776 5.171 13.309 1.00 82.00 115 TYR A CA 1
ATOM 882 C C . TYR A 1 115 ? -4.398 4.850 11.947 1.00 82.00 115 TYR A C 1
ATOM 884 O O . TYR A 1 115 ? -3.847 5.238 10.920 1.00 82.00 115 TYR A O 1
ATOM 892 N N . LEU A 1 116 ? -5.587 4.234 11.930 1.00 81.50 116 LEU A N 1
ATOM 893 C CA . LEU A 1 116 ? -6.271 3.872 10.689 1.00 81.50 116 LEU A CA 1
ATOM 894 C C . LEU A 1 116 ? -6.615 5.102 9.837 1.00 81.50 116 LEU A C 1
ATOM 896 O O . LEU A 1 116 ? -6.379 5.079 8.636 1.00 81.50 116 LEU A O 1
ATOM 900 N N . ILE A 1 117 ? -7.103 6.201 10.428 1.00 82.88 117 ILE A N 1
ATOM 901 C CA . ILE A 1 117 ? -7.401 7.441 9.681 1.00 82.88 117 ILE A CA 1
ATOM 902 C C . ILE A 1 117 ? -6.142 7.994 9.000 1.00 82.88 117 ILE A C 1
ATOM 904 O O . ILE A 1 117 ? -6.201 8.454 7.857 1.00 82.88 117 ILE A O 1
ATOM 908 N N . ASN A 1 118 ? -5.003 7.978 9.691 1.00 80.88 118 ASN A N 1
ATOM 909 C CA . ASN A 1 118 ? -3.749 8.457 9.113 1.00 80.88 118 ASN A CA 1
ATOM 910 C C . ASN A 1 118 ? -3.205 7.493 8.065 1.00 80.88 118 ASN A C 1
ATOM 912 O O . ASN A 1 118 ? -2.731 7.947 7.028 1.00 80.88 118 ASN A O 1
ATOM 916 N N . ALA A 1 119 ? -3.328 6.186 8.298 1.00 80.56 119 ALA A N 1
ATOM 917 C CA . ALA A 1 119 ? -3.000 5.169 7.313 1.00 80.56 119 ALA A CA 1
ATOM 918 C C . ALA A 1 119 ? -3.811 5.379 6.027 1.00 80.56 119 ALA A C 1
ATOM 920 O O . ALA A 1 119 ? -3.219 5.429 4.955 1.00 80.56 119 ALA A O 1
ATOM 921 N N . VAL A 1 120 ? -5.126 5.627 6.119 1.00 82.06 120 VAL A N 1
ATOM 922 C CA . VAL A 1 120 ? -5.984 5.915 4.951 1.00 82.06 120 VAL A CA 1
ATOM 923 C C . VAL A 1 120 ? -5.423 7.093 4.161 1.00 82.06 120 VAL A C 1
ATOM 925 O O . VAL A 1 120 ? -5.272 7.013 2.945 1.00 82.06 120 VAL A O 1
ATOM 928 N N . LYS A 1 121 ? -5.075 8.186 4.850 1.00 82.06 121 LYS A N 1
ATOM 929 C CA . LYS A 1 121 ? -4.526 9.390 4.213 1.00 82.06 121 LYS A CA 1
ATOM 930 C C . LYS A 1 121 ? -3.164 9.136 3.580 1.00 82.06 121 LYS A C 1
ATOM 932 O O . LYS A 1 121 ? -2.943 9.580 2.461 1.00 82.06 121 LYS A O 1
ATOM 937 N N . LEU A 1 122 ? -2.268 8.424 4.259 1.00 80.31 122 LEU A N 1
ATOM 938 C CA . LEU A 1 122 ? -0.955 8.072 3.716 1.00 80.31 122 LEU A CA 1
ATOM 939 C C . LEU A 1 122 ? -1.082 7.229 2.448 1.00 80.31 122 LEU A C 1
ATOM 941 O O . LEU A 1 122 ? -0.441 7.544 1.453 1.00 80.31 122 LEU A O 1
ATOM 945 N N . VAL A 1 123 ? -1.934 6.203 2.472 1.00 78.06 123 VAL A N 1
ATOM 946 C CA . VAL A 1 123 ? -2.176 5.320 1.326 1.00 78.06 123 VAL A CA 1
ATOM 947 C C . VAL A 1 123 ? -2.797 6.093 0.163 1.00 78.06 123 VAL A C 1
ATOM 949 O O . VAL A 1 123 ? -2.348 5.956 -0.969 1.00 78.06 123 VAL A O 1
ATOM 952 N N . ALA A 1 124 ? -3.794 6.941 0.431 1.00 80.19 124 ALA A N 1
ATOM 953 C CA . ALA A 1 124 ? -4.489 7.702 -0.606 1.00 80.19 124 ALA A CA 1
ATOM 954 C C . ALA A 1 124 ? -3.635 8.825 -1.220 1.00 80.19 124 ALA A C 1
ATOM 956 O O . ALA A 1 124 ? -3.804 9.162 -2.389 1.00 80.19 124 ALA A O 1
ATOM 957 N N . LEU A 1 125 ? -2.752 9.449 -0.433 1.00 76.69 125 LEU A N 1
ATOM 958 C CA . LEU A 1 125 ? -1.934 10.579 -0.883 1.00 76.69 125 LEU A CA 1
ATOM 959 C C . LEU A 1 125 ? -0.570 10.152 -1.428 1.00 76.69 125 LEU A C 1
ATOM 961 O O . LEU A 1 125 ? -0.054 10.802 -2.339 1.00 76.69 125 LEU A O 1
ATOM 965 N N . PHE A 1 126 ? 0.008 9.082 -0.879 1.00 75.94 126 PHE A N 1
ATOM 966 C CA . PHE A 1 126 ? 1.356 8.609 -1.194 1.00 75.94 126 PHE A CA 1
ATOM 967 C C . PHE A 1 126 ? 1.420 7.076 -1.398 1.00 75.94 126 PHE A C 1
ATOM 969 O O . PHE A 1 126 ? 2.188 6.402 -0.701 1.00 75.94 126 PHE A O 1
ATOM 976 N N . PRO A 1 127 ? 0.672 6.508 -2.372 1.00 70.25 127 PRO A N 1
ATOM 977 C CA . PRO A 1 127 ? 0.636 5.072 -2.680 1.00 70.25 127 PRO A CA 1
ATOM 978 C C . PRO A 1 127 ? 1.993 4.362 -2.642 1.00 70.25 127 PRO A C 1
ATOM 980 O O . PRO A 1 127 ? 2.183 3.411 -1.887 1.00 70.25 127 PRO A O 1
ATOM 983 N N . SER A 1 128 ? 2.988 4.864 -3.381 1.00 66.94 128 SER A N 1
ATOM 984 C CA . SER A 1 128 ? 4.306 4.215 -3.465 1.00 66.94 128 SER A CA 1
ATOM 985 C C . SER A 1 128 ? 5.080 4.190 -2.143 1.00 66.94 128 SER A C 1
ATOM 987 O O . SER A 1 128 ? 5.788 3.226 -1.858 1.00 66.94 128 SER A O 1
ATOM 989 N N . GLN A 1 129 ? 4.952 5.240 -1.333 1.00 68.31 129 GLN A N 1
ATOM 990 C CA . GLN A 1 129 ? 5.670 5.413 -0.069 1.00 68.31 129 GLN A CA 1
ATOM 991 C C . GLN A 1 129 ? 4.977 4.666 1.074 1.00 68.31 129 GLN A C 1
ATOM 993 O O . GLN A 1 129 ? 5.623 4.220 2.019 1.00 68.31 129 GLN A O 1
ATOM 998 N N . SER A 1 130 ? 3.659 4.488 0.974 1.00 65.38 130 SER A N 1
ATOM 999 C CA . SER A 1 130 ? 2.861 3.783 1.978 1.00 65.38 130 SER A CA 1
ATOM 1000 C C . SER A 1 130 ? 3.157 2.278 2.066 1.00 65.38 130 SER A C 1
ATOM 1002 O O . SER A 1 130 ? 2.821 1.657 3.075 1.00 65.38 130 SER A O 1
ATOM 1004 N N . SER A 1 131 ? 3.890 1.720 1.092 1.00 60.66 131 SER A N 1
ATOM 1005 C CA . SER A 1 131 ? 4.357 0.324 1.072 1.00 60.66 131 SER A CA 1
ATOM 1006 C C . SER A 1 131 ? 5.081 -0.102 2.356 1.00 60.66 131 SER A C 1
ATOM 1008 O O . SER A 1 131 ? 4.907 -1.227 2.822 1.00 60.66 131 SER A O 1
ATOM 1010 N N . MET A 1 132 ? 5.819 0.812 2.998 1.00 61.94 132 MET A N 1
ATOM 1011 C CA . MET A 1 132 ? 6.524 0.548 4.259 1.00 61.94 132 MET A CA 1
ATOM 1012 C C . MET A 1 132 ? 5.609 0.361 5.475 1.00 61.94 132 MET A C 1
ATOM 1014 O O . MET A 1 132 ? 6.101 -0.097 6.505 1.00 61.94 132 MET A O 1
ATOM 1018 N N . VAL A 1 133 ? 4.332 0.747 5.375 1.00 66.56 133 VAL A N 1
ATOM 1019 C CA . VAL A 1 133 ? 3.304 0.623 6.427 1.00 66.56 133 VAL A CA 1
ATOM 1020 C C . VAL A 1 133 ? 2.258 -0.435 6.058 1.00 66.56 133 VAL A C 1
ATOM 1022 O O . VAL A 1 133 ? 1.398 -0.770 6.868 1.00 66.56 133 VAL A O 1
ATOM 1025 N N . PHE A 1 134 ? 2.305 -0.983 4.835 1.00 66.81 134 PHE A N 1
ATOM 1026 C CA . PHE A 1 134 ? 1.327 -1.961 4.351 1.00 66.81 134 PHE A CA 1
ATOM 1027 C C . PHE A 1 134 ? 1.291 -3.223 5.194 1.00 66.81 134 PHE A C 1
ATOM 1029 O O . PHE A 1 134 ? 0.215 -3.784 5.382 1.00 66.81 134 PHE A O 1
ATOM 1036 N N . LYS A 1 135 ? 2.432 -3.664 5.733 1.00 67.06 135 LYS A N 1
ATOM 1037 C CA . LYS A 1 135 ? 2.478 -4.838 6.606 1.00 67.06 135 LYS A CA 1
ATOM 1038 C C . LYS A 1 135 ? 1.668 -4.594 7.880 1.00 67.06 135 LYS A C 1
ATOM 1040 O O . LYS A 1 135 ? 0.806 -5.397 8.222 1.00 67.06 135 LYS A O 1
ATOM 1045 N N . GLU A 1 136 ? 1.910 -3.474 8.553 1.00 70.38 136 GLU A N 1
ATOM 1046 C CA . GLU A 1 136 ? 1.224 -3.085 9.784 1.00 70.38 136 GLU A CA 1
ATOM 1047 C C . GLU A 1 136 ? -0.265 -2.802 9.531 1.00 70.38 136 GLU A C 1
ATOM 1049 O O . GLU A 1 136 ? -1.121 -3.230 10.305 1.00 70.38 136 GLU A O 1
ATOM 1054 N N . ILE A 1 137 ? -0.589 -2.162 8.406 1.00 72.75 137 ILE A N 1
ATOM 1055 C CA . ILE A 1 137 ? -1.964 -1.910 7.971 1.00 72.75 137 ILE A CA 1
ATOM 1056 C C . ILE A 1 137 ? -2.707 -3.221 7.686 1.00 72.75 137 ILE A C 1
ATOM 1058 O O . ILE A 1 137 ? -3.825 -3.402 8.163 1.00 72.75 137 ILE A O 1
ATOM 1062 N N . THR A 1 138 ? -2.092 -4.145 6.945 1.00 68.62 138 THR A N 1
ATOM 1063 C CA . THR A 1 138 ? -2.686 -5.449 6.610 1.00 68.62 138 THR A CA 1
ATOM 1064 C C . THR A 1 138 ? -2.971 -6.241 7.880 1.00 68.62 138 THR A C 1
ATOM 1066 O O . THR A 1 138 ? -4.065 -6.776 8.044 1.00 68.62 138 THR A O 1
ATOM 1069 N N . LEU A 1 139 ? -2.027 -6.250 8.826 1.00 71.19 139 LEU A N 1
ATOM 1070 C CA . LEU A 1 139 ? -2.233 -6.864 10.135 1.00 71.19 139 LEU A CA 1
ATOM 1071 C C . LEU A 1 139 ? -3.399 -6.212 10.888 1.00 71.19 139 LEU A C 1
ATOM 1073 O O . LEU A 1 139 ? -4.236 -6.933 11.417 1.00 71.19 139 LEU A O 1
ATOM 1077 N N . CYS A 1 140 ? -3.529 -4.881 10.882 1.00 76.00 140 CYS A N 1
ATOM 1078 C CA . CYS A 1 140 ? -4.669 -4.201 11.511 1.00 76.00 140 CYS A CA 1
ATOM 1079 C C . CYS A 1 140 ? -6.010 -4.562 10.851 1.00 76.00 140 CYS A C 1
ATOM 1081 O O . CYS A 1 140 ? -6.982 -4.835 11.558 1.00 76.00 140 CYS A O 1
ATOM 1083 N N . ILE A 1 141 ? -6.062 -4.597 9.514 1.00 74.44 141 ILE A N 1
ATOM 1084 C CA . ILE A 1 141 ? -7.256 -4.981 8.744 1.00 74.44 141 ILE A CA 1
ATOM 1085 C C . ILE A 1 141 ? -7.697 -6.407 9.087 1.00 74.44 141 ILE A C 1
ATOM 1087 O O . ILE A 1 141 ? -8.895 -6.664 9.129 1.00 74.44 141 ILE A O 1
ATOM 1091 N N . LEU A 1 142 ? -6.762 -7.319 9.365 1.00 73.75 142 LEU A N 1
ATOM 1092 C CA . LEU A 1 142 ? -7.067 -8.700 9.750 1.00 73.75 142 LEU A CA 1
ATOM 1093 C C . LEU A 1 142 ? -7.407 -8.837 11.243 1.00 73.75 142 LEU A C 1
ATOM 1095 O O . LEU A 1 142 ? -8.360 -9.527 11.606 1.00 73.75 142 LEU A O 1
ATOM 1099 N N . MET A 1 143 ? -6.654 -8.166 12.117 1.00 76.94 143 MET A N 1
ATOM 1100 C CA . MET A 1 143 ? -6.806 -8.274 13.569 1.00 76.94 143 MET A CA 1
ATOM 1101 C C . MET A 1 143 ? -8.100 -7.642 14.080 1.00 76.94 143 MET A C 1
ATOM 1103 O O . MET A 1 143 ? -8.706 -8.188 14.996 1.00 76.94 143 MET A O 1
ATOM 1107 N N . ILE A 1 144 ? -8.546 -6.515 13.515 1.00 81.75 144 ILE A N 1
ATOM 1108 C CA . ILE A 1 144 ? -9.740 -5.805 14.006 1.00 81.75 144 ILE A CA 1
ATOM 1109 C C . ILE A 1 144 ? -11.018 -6.648 13.840 1.00 81.75 144 ILE A C 1
ATOM 1111 O O . ILE A 1 144 ? -11.715 -6.842 14.837 1.00 81.75 144 ILE A O 1
ATOM 1115 N N . PRO A 1 145 ? -11.339 -7.205 12.653 1.00 76.38 145 PRO A N 1
ATOM 1116 C CA . PRO A 1 145 ? -12.479 -8.104 12.496 1.00 76.38 145 PRO A CA 1
ATOM 1117 C C . PRO A 1 145 ? -12.341 -9.376 13.335 1.00 76.38 145 PRO A C 1
ATOM 1119 O O . PRO A 1 145 ? -13.315 -9.792 13.957 1.00 76.38 145 PRO A O 1
ATOM 1122 N N . ALA A 1 146 ? -11.145 -9.972 13.405 1.00 77.69 146 ALA A N 1
ATOM 1123 C CA . ALA A 1 146 ? -10.913 -11.172 14.210 1.00 77.69 146 ALA A CA 1
ATOM 1124 C C . ALA A 1 146 ? -11.172 -10.916 15.704 1.00 77.69 146 ALA A C 1
ATOM 1126 O O . ALA A 1 146 ? -11.856 -11.697 16.370 1.00 77.69 146 ALA A O 1
ATOM 1127 N N . PHE A 1 147 ? -10.689 -9.786 16.224 1.00 82.56 147 PHE A N 1
ATOM 1128 C CA . PHE A 1 147 ? -10.913 -9.399 17.611 1.00 82.56 147 PHE A CA 1
ATOM 1129 C C . PHE A 1 147 ? -12.385 -9.052 17.869 1.00 82.56 147 PHE A C 1
ATOM 1131 O O . PHE A 1 147 ? -12.950 -9.515 18.857 1.00 82.56 147 PHE A O 1
ATOM 1138 N N . LYS A 1 148 ? -13.052 -8.343 16.946 1.00 83.31 148 LYS A N 1
ATOM 1139 C CA . LYS A 1 148 ? -14.504 -8.100 17.001 1.00 83.31 148 LYS A CA 1
ATOM 1140 C C . LYS A 1 148 ? -15.288 -9.412 17.100 1.00 83.31 148 LYS A C 1
ATOM 1142 O O . LYS A 1 148 ? -16.154 -9.537 17.962 1.00 83.31 148 LYS A O 1
ATOM 1147 N N . VAL A 1 149 ? -14.971 -10.401 16.258 1.00 82.00 149 VAL A N 1
ATOM 1148 C CA . VAL A 1 149 ? -15.617 -11.724 16.293 1.00 82.00 149 VAL A CA 1
ATOM 1149 C C . VAL A 1 149 ? -15.409 -12.384 17.656 1.00 82.00 149 VAL A C 1
ATOM 1151 O O . VAL A 1 149 ? -16.388 -12.813 18.266 1.00 82.00 149 VAL A O 1
ATOM 1154 N N . SER A 1 150 ? -14.182 -12.383 18.182 1.00 78.88 150 SER A N 1
ATOM 1155 C CA . SER A 1 150 ? -13.888 -12.906 19.525 1.00 78.88 150 SER A CA 1
ATOM 1156 C C . SER A 1 150 ? -14.708 -12.208 20.623 1.00 78.88 150 SER A C 1
ATOM 1158 O O . SER A 1 150 ? -15.288 -12.872 21.481 1.00 78.88 150 SER A O 1
ATOM 1160 N N . LEU A 1 151 ? -14.844 -10.878 20.570 1.00 81.88 151 LEU A N 1
ATOM 1161 C CA . LEU A 1 151 ? -15.648 -10.112 21.531 1.00 81.88 151 LEU A CA 1
ATOM 1162 C C . LEU A 1 151 ? -17.144 -10.408 21.420 1.00 81.88 151 LEU A C 1
ATOM 1164 O O . LEU A 1 151 ? -17.832 -10.483 22.434 1.00 81.88 151 LEU A O 1
ATOM 1168 N N . SER A 1 152 ? -17.650 -10.602 20.202 1.00 81.19 152 SER A N 1
ATOM 1169 C CA . SER A 1 152 ? -19.065 -10.900 19.958 1.00 81.19 152 SER A CA 1
ATOM 1170 C C . SER A 1 152 ? -19.496 -12.276 20.483 1.00 81.19 152 SER A C 1
ATOM 1172 O O . SER A 1 152 ? -20.660 -12.460 20.841 1.00 81.19 152 SER A O 1
ATOM 1174 N N . GLN A 1 153 ? -18.558 -13.226 20.576 1.00 81.69 153 GLN A N 1
ATOM 1175 C CA . GLN A 1 153 ? -18.788 -14.558 21.145 1.00 81.69 153 GLN A CA 1
ATOM 1176 C C . GLN A 1 153 ? -18.831 -14.540 22.681 1.00 81.69 153 GLN A C 1
ATOM 1178 O O . GLN A 1 153 ? -19.411 -15.433 23.298 1.00 81.69 153 GLN A O 1
ATOM 1183 N N . GLN A 1 154 ? -18.251 -13.515 23.308 1.00 79.06 154 GLN A N 1
ATOM 1184 C CA . GLN A 1 154 ? -18.194 -13.372 24.758 1.00 79.06 154 GLN A CA 1
ATOM 1185 C C . GLN A 1 154 ? -19.398 -12.570 25.269 1.00 79.06 154 GLN A C 1
ATOM 1187 O O . GLN A 1 154 ? -19.666 -11.451 24.831 1.00 79.06 154 GLN A O 1
ATOM 1192 N N . THR A 1 155 ? -20.123 -13.102 26.258 1.00 74.94 155 THR A N 1
ATOM 1193 C CA . THR A 1 155 ? -21.301 -12.431 26.848 1.00 74.94 155 THR A CA 1
ATOM 1194 C C . THR A 1 155 ? -20.981 -11.051 27.427 1.00 74.94 155 THR A C 1
ATOM 1196 O O . THR A 1 155 ? -21.814 -10.150 27.355 1.00 74.94 155 THR A O 1
ATOM 1199 N N . HIS A 1 156 ? -19.766 -10.866 27.942 1.00 77.50 156 HIS A N 1
ATOM 1200 C CA . HIS A 1 156 ? -19.250 -9.623 28.517 1.00 77.50 156 HIS A CA 1
ATOM 1201 C C . HIS A 1 156 ? -18.557 -8.703 27.490 1.00 77.50 156 HIS A C 1
ATOM 1203 O O . HIS A 1 156 ? -18.241 -7.560 27.821 1.00 77.50 156 HIS A O 1
ATOM 1209 N N . GLY A 1 157 ? -18.362 -9.169 26.248 1.00 79.19 157 GLY A N 1
ATOM 1210 C CA . GLY A 1 157 ? -17.687 -8.447 25.164 1.00 79.19 157 GLY A CA 1
ATOM 1211 C C . GLY A 1 157 ? -18.611 -7.696 24.200 1.00 79.19 157 GLY A C 1
ATOM 1212 O O . GLY A 1 157 ? -18.122 -6.946 23.356 1.00 79.19 157 GLY A O 1
ATOM 1213 N N . LYS A 1 158 ? -19.940 -7.833 24.330 1.00 85.19 158 LYS A N 1
ATOM 1214 C CA . LYS A 1 158 ? -20.921 -7.235 23.399 1.00 85.19 158 LYS A CA 1
ATOM 1215 C C . LYS A 1 158 ? -20.794 -5.714 23.263 1.00 85.19 158 LYS A C 1
ATOM 1217 O O . LYS A 1 158 ? -20.645 -5.219 22.152 1.00 85.19 158 LYS A O 1
ATOM 1222 N N . SER A 1 159 ? -20.758 -4.998 24.387 1.00 85.81 159 SER A N 1
ATOM 1223 C CA . SER A 1 159 ? -20.574 -3.536 24.419 1.00 85.81 159 SER A CA 1
ATOM 1224 C C . SER A 1 159 ? -19.259 -3.111 23.745 1.00 85.81 159 SER A C 1
ATOM 1226 O O . SER A 1 159 ? -19.232 -2.168 22.955 1.00 85.81 159 SER A O 1
ATOM 1228 N N . ALA A 1 160 ? -18.166 -3.851 23.964 1.00 85.88 160 ALA A N 1
ATOM 1229 C CA . ALA A 1 160 ? -16.895 -3.583 23.293 1.00 85.88 160 ALA A CA 1
ATOM 1230 C C . ALA A 1 160 ? -16.968 -3.849 21.777 1.00 85.88 160 ALA A C 1
ATOM 1232 O O . ALA A 1 160 ? -16.484 -3.038 20.991 1.00 85.88 160 ALA A O 1
ATOM 1233 N N . SER A 1 161 ? -17.620 -4.933 21.347 1.00 87.12 161 SER A N 1
ATOM 1234 C CA . SER A 1 161 ? -17.840 -5.245 19.926 1.00 87.12 161 SER A CA 1
ATOM 1235 C C . SER A 1 161 ? -18.657 -4.161 19.203 1.00 87.12 161 SER A C 1
ATOM 1237 O O . SER A 1 161 ? -18.347 -3.802 18.062 1.00 87.12 161 SER A O 1
ATOM 1239 N N . GLU A 1 162 ? -19.683 -3.611 19.855 1.00 89.31 162 GLU A N 1
ATOM 1240 C CA . GLU A 1 162 ? -20.481 -2.493 19.330 1.00 89.31 162 GLU A CA 1
ATOM 1241 C C . GLU A 1 162 ? -19.630 -1.225 19.188 1.00 89.31 162 GLU A C 1
ATOM 1243 O O . GLU A 1 162 ? -19.565 -0.633 18.112 1.00 89.31 162 GLU A O 1
ATOM 1248 N N . VAL A 1 163 ? -18.86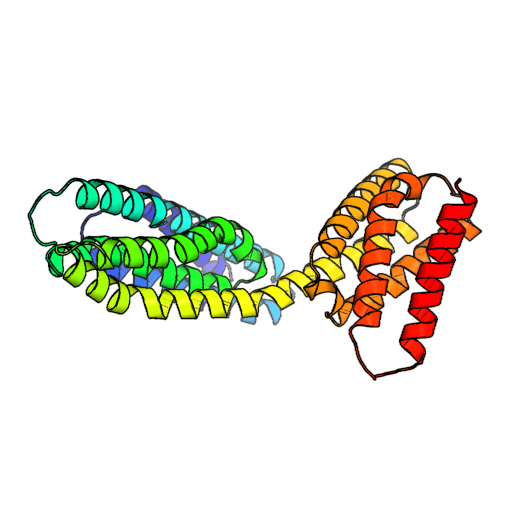4 -0.859 20.220 1.00 89.06 163 VAL A N 1
ATOM 1249 C CA . VAL A 1 163 ? -17.950 0.293 20.150 1.00 89.06 163 VAL A CA 1
ATOM 1250 C C . VAL A 1 163 ? -16.887 0.114 19.057 1.00 89.06 163 VAL A C 1
ATOM 1252 O O . VAL A 1 163 ? -16.535 1.077 18.373 1.00 89.06 163 VAL A O 1
ATOM 1255 N N . MET A 1 164 ? -16.367 -1.102 18.874 1.00 85.75 164 MET A N 1
ATOM 1256 C CA . MET A 1 164 ? -15.393 -1.408 17.824 1.00 85.75 164 MET A CA 1
ATOM 1257 C C . MET A 1 164 ? -15.986 -1.209 16.425 1.00 85.75 164 MET A C 1
ATOM 1259 O O . MET A 1 164 ? -15.319 -0.652 15.551 1.00 85.75 164 MET A O 1
ATOM 1263 N N . THR A 1 165 ? -17.246 -1.608 16.241 1.00 86.25 165 THR A N 1
ATOM 1264 C CA . THR A 1 165 ? -18.027 -1.376 15.016 1.00 86.25 165 THR A CA 1
ATOM 1265 C C . THR A 1 165 ? -18.153 0.124 14.745 1.00 86.25 165 THR A C 1
ATOM 1267 O O . THR A 1 165 ? -17.712 0.606 13.701 1.00 86.25 165 THR A O 1
ATOM 1270 N N . ASP A 1 166 ? -18.631 0.888 15.729 1.00 87.25 166 ASP A N 1
ATOM 1271 C CA . ASP A 1 166 ? -18.839 2.336 15.612 1.00 87.25 166 ASP A CA 1
ATOM 1272 C C . ASP A 1 166 ? -17.550 3.119 15.313 1.00 87.25 166 ASP A C 1
ATOM 1274 O O . ASP A 1 166 ? -17.560 4.147 14.624 1.00 87.25 166 ASP A O 1
ATOM 1278 N N . LEU A 1 167 ? -16.422 2.693 15.888 1.00 85.50 167 LEU A N 1
ATOM 1279 C CA . LEU A 1 167 ? -15.171 3.441 15.808 1.00 85.50 167 LEU A CA 1
ATOM 1280 C C . LEU A 1 167 ? -14.284 3.024 14.639 1.00 85.50 167 LEU A C 1
ATOM 1282 O O . LEU A 1 167 ? -13.690 3.906 14.008 1.00 85.50 167 LEU A O 1
ATOM 1286 N N . LEU A 1 168 ? -14.149 1.722 14.386 1.00 86.06 168 LEU A N 1
ATOM 1287 C CA . LEU A 1 168 ? -13.091 1.190 13.526 1.00 86.06 168 LEU A CA 1
ATOM 1288 C C . LEU A 1 168 ? -13.609 0.689 12.184 1.00 86.06 168 LEU A C 1
ATOM 1290 O O . LEU A 1 168 ? -12.917 0.881 11.193 1.00 86.06 168 LEU A O 1
ATOM 1294 N N . GLU A 1 169 ? -14.812 0.118 12.114 1.00 83.69 169 GLU A N 1
ATOM 1295 C CA . GLU A 1 169 ? -15.270 -0.626 10.931 1.00 83.69 169 GLU A CA 1
ATOM 1296 C C . GLU A 1 169 ? -15.293 0.225 9.663 1.00 83.69 169 GLU A C 1
ATOM 1298 O O . GLU A 1 169 ? -14.665 -0.140 8.670 1.00 83.69 169 GLU A O 1
ATOM 1303 N N . LYS A 1 170 ? -15.904 1.415 9.724 1.00 86.12 170 LYS A N 1
ATOM 1304 C CA . LYS A 1 170 ? -15.895 2.353 8.594 1.00 86.12 170 LYS A CA 1
ATOM 1305 C C . LYS A 1 170 ? -14.467 2.700 8.159 1.00 86.12 170 LYS A C 1
ATOM 1307 O O . LYS A 1 170 ? -14.159 2.660 6.976 1.00 86.12 170 LYS A O 1
ATOM 1312 N N . THR A 1 171 ? -13.589 3.000 9.114 1.00 82.50 171 THR A N 1
ATOM 1313 C CA . THR A 1 171 ? -12.206 3.403 8.818 1.00 82.50 171 THR A CA 1
ATOM 1314 C C . THR A 1 171 ? -11.395 2.248 8.222 1.00 82.50 171 THR A C 1
ATOM 1316 O O . THR A 1 171 ? -10.590 2.466 7.324 1.00 82.50 171 THR A O 1
ATOM 1319 N N . THR A 1 172 ? -11.619 1.015 8.686 1.00 81.81 172 THR A N 1
ATOM 1320 C CA . THR A 1 172 ? -10.993 -0.195 8.136 1.00 81.81 172 THR A CA 1
ATOM 1321 C C . THR A 1 172 ? -11.447 -0.448 6.698 1.00 81.81 172 THR A C 1
ATOM 1323 O O . THR A 1 172 ? -10.619 -0.785 5.854 1.00 81.81 172 THR A O 1
ATOM 1326 N N . VAL A 1 173 ? -12.733 -0.238 6.391 1.00 83.38 173 VAL A N 1
ATOM 1327 C CA . VAL A 1 173 ? -13.263 -0.336 5.019 1.00 83.38 173 VAL A CA 1
ATOM 1328 C C . VAL A 1 173 ? -12.692 0.766 4.123 1.00 83.38 173 VAL A C 1
ATOM 1330 O O . VAL A 1 173 ? -12.229 0.471 3.021 1.00 83.38 173 VAL A O 1
ATOM 1333 N N . ASP A 1 174 ? -12.657 2.012 4.602 1.00 84.69 174 ASP A N 1
ATOM 1334 C CA . ASP A 1 174 ? -12.053 3.138 3.879 1.00 84.69 174 ASP A CA 1
ATOM 1335 C C . ASP A 1 174 ? -10.565 2.867 3.583 1.00 84.69 174 ASP A C 1
ATOM 1337 O O . ASP A 1 174 ? -10.077 3.170 2.494 1.00 84.69 174 ASP A O 1
ATOM 1341 N N . LEU A 1 175 ? -9.848 2.233 4.519 1.00 81.19 175 LEU A N 1
ATOM 1342 C CA . LEU A 1 175 ? -8.444 1.851 4.357 1.00 81.19 175 LEU A CA 1
ATOM 1343 C C . LEU A 1 175 ? -8.260 0.738 3.332 1.00 81.19 175 LEU A C 1
ATOM 1345 O O . LEU A 1 175 ? -7.391 0.845 2.472 1.00 81.19 175 LEU A O 1
ATOM 1349 N N . LEU A 1 176 ? -9.093 -0.303 3.388 1.00 77.50 176 LEU A N 1
ATOM 1350 C CA . LEU A 1 176 ? -9.084 -1.380 2.401 1.00 77.50 176 LEU A CA 1
ATOM 1351 C C . LEU A 1 176 ? -9.357 -0.840 0.991 1.00 77.50 176 LEU A C 1
ATOM 1353 O O . LEU A 1 176 ? -8.682 -1.224 0.037 1.00 77.50 176 LEU A O 1
ATOM 1357 N N . SER A 1 177 ? -10.310 0.086 0.870 1.00 82.75 177 SER A N 1
ATOM 1358 C CA . SER A 1 177 ? -10.615 0.774 -0.385 1.00 82.75 177 SER A CA 1
ATOM 1359 C C . SER A 1 177 ? -9.419 1.592 -0.879 1.00 82.75 177 SER A C 1
ATOM 1361 O O . SER A 1 177 ? -8.982 1.408 -2.014 1.00 82.75 177 SER A O 1
ATOM 1363 N N . ALA A 1 178 ? -8.819 2.416 -0.011 1.00 80.19 178 ALA A N 1
ATOM 1364 C CA . ALA A 1 178 ? -7.636 3.207 -0.344 1.00 80.19 178 ALA A CA 1
ATOM 1365 C C . ALA A 1 178 ? -6.468 2.323 -0.816 1.00 80.19 178 ALA A C 1
ATOM 1367 O O . ALA A 1 178 ? -5.850 2.611 -1.842 1.00 80.19 178 ALA A O 1
ATOM 1368 N N . LEU A 1 179 ? -6.208 1.206 -0.128 1.00 72.81 179 LEU A N 1
ATOM 1369 C CA . LEU A 1 179 ? -5.181 0.241 -0.532 1.00 72.81 179 LEU A CA 1
ATOM 1370 C C . LEU A 1 179 ? -5.475 -0.321 -1.914 1.00 72.81 179 LEU A C 1
ATOM 1372 O O . LEU A 1 179 ? -4.618 -0.248 -2.790 1.00 72.81 179 LEU A O 1
ATOM 1376 N N . LYS A 1 180 ? -6.703 -0.795 -2.138 1.00 74.38 180 LYS A N 1
ATOM 1377 C CA . LYS A 1 180 ? -7.119 -1.332 -3.433 1.00 74.38 180 LYS A CA 1
ATOM 1378 C C . LYS A 1 180 ? -6.945 -0.306 -4.555 1.00 74.38 180 LYS A C 1
ATOM 1380 O O . LYS A 1 180 ? -6.492 -0.667 -5.634 1.00 74.38 180 LYS A O 1
ATOM 1385 N N . THR A 1 181 ? -7.239 0.971 -4.303 1.00 79.38 181 THR A N 1
ATOM 1386 C CA . THR A 1 181 ? -7.017 2.045 -5.289 1.00 79.38 181 THR A CA 1
ATOM 1387 C C . THR A 1 181 ? -5.544 2.389 -5.510 1.00 79.38 181 THR A C 1
ATOM 1389 O O . THR A 1 181 ? -5.190 2.877 -6.577 1.00 79.38 181 THR A O 1
ATOM 1392 N N . SER A 1 182 ? -4.682 2.128 -4.526 1.00 69.81 182 SER A N 1
ATOM 1393 C CA . SER A 1 182 ? -3.243 2.405 -4.593 1.00 69.81 182 SER A CA 1
ATOM 1394 C C . SER A 1 182 ? -2.454 1.324 -5.351 1.00 69.81 182 SER A C 1
ATOM 1396 O O . SER A 1 182 ? -1.407 1.620 -5.926 1.00 69.81 182 SER A O 1
ATOM 1398 N N . MET A 1 183 ? -2.966 0.085 -5.387 1.00 70.44 183 MET A N 1
ATOM 1399 C CA . MET A 1 183 ? -2.297 -1.067 -6.008 1.00 70.44 183 MET A CA 1
ATOM 1400 C C . MET A 1 183 ? -2.004 -0.868 -7.507 1.00 70.44 183 MET A C 1
ATOM 1402 O O . MET A 1 183 ? -0.840 -1.023 -7.868 1.00 70.44 183 MET A O 1
ATOM 1406 N N . PRO A 1 184 ? -2.947 -0.398 -8.355 1.00 72.94 184 PRO A N 1
ATOM 1407 C CA . PRO A 1 184 ? -2.669 -0.153 -9.773 1.00 72.94 184 PRO A CA 1
ATOM 1408 C C . PRO A 1 184 ? -1.501 0.813 -10.030 1.00 72.94 184 PRO A C 1
ATOM 1410 O O . PRO A 1 184 ? -0.774 0.671 -11.011 1.00 72.94 184 PRO A O 1
ATOM 1413 N N . GLU A 1 185 ? -1.279 1.801 -9.153 1.00 69.19 185 GLU A N 1
ATOM 1414 C CA . GLU A 1 185 ? -0.146 2.723 -9.295 1.00 69.19 185 GLU A CA 1
ATOM 1415 C C . GLU A 1 185 ? 1.193 2.031 -8.995 1.00 69.19 185 GLU A C 1
ATOM 1417 O O . GLU A 1 185 ? 2.194 2.283 -9.673 1.00 69.19 185 GLU A O 1
ATOM 1422 N N . ILE A 1 186 ? 1.219 1.166 -7.979 1.00 68.31 186 ILE A N 1
ATOM 1423 C CA . ILE A 1 186 ? 2.392 0.358 -7.616 1.00 68.31 186 ILE A CA 1
ATOM 1424 C C . ILE A 1 186 ? 2.689 -0.647 -8.728 1.00 68.31 186 ILE A C 1
ATOM 1426 O O . ILE A 1 186 ? 3.845 -0.798 -9.131 1.00 68.31 186 ILE A O 1
ATOM 1430 N N . ASP A 1 187 ? 1.643 -1.261 -9.268 1.00 73.75 187 ASP A N 1
ATOM 1431 C CA . ASP A 1 187 ? 1.718 -2.205 -10.369 1.00 73.75 187 ASP A CA 1
ATOM 1432 C C . ASP A 1 187 ? 2.312 -1.533 -11.624 1.00 73.75 187 ASP A C 1
ATOM 1434 O O . ASP A 1 187 ? 3.370 -1.937 -12.115 1.00 73.75 187 ASP A O 1
ATOM 1438 N N . SER A 1 188 ? 1.750 -0.395 -12.051 1.00 75.06 188 SER A N 1
ATOM 1439 C CA . SER A 1 188 ? 2.273 0.426 -13.159 1.00 75.06 188 SER A CA 1
ATOM 1440 C C . SER A 1 188 ? 3.733 0.857 -12.947 1.00 75.06 188 SER A C 1
ATOM 1442 O O . SER A 1 188 ? 4.541 0.836 -13.880 1.00 75.06 188 SER A O 1
ATOM 1444 N N . LYS A 1 189 ? 4.117 1.253 -11.724 1.00 73.81 189 LYS A N 1
ATOM 1445 C CA . LYS A 1 189 ? 5.508 1.626 -11.397 1.00 73.81 189 LYS A CA 1
ATOM 1446 C C . LYS A 1 189 ? 6.461 0.435 -11.492 1.00 73.81 189 LYS A C 1
ATOM 1448 O O . LYS A 1 189 ? 7.576 0.607 -11.986 1.00 73.81 189 LYS A O 1
ATOM 1453 N N . THR A 1 190 ? 6.024 -0.746 -11.064 1.00 72.88 190 THR A N 1
ATOM 1454 C CA . THR A 1 190 ? 6.796 -1.994 -11.155 1.00 72.88 190 THR A CA 1
ATOM 1455 C C . THR A 1 190 ? 7.066 -2.352 -12.617 1.00 72.88 190 THR A C 1
ATOM 1457 O O . THR A 1 190 ? 8.213 -2.601 -12.991 1.00 72.88 190 THR A O 1
ATOM 1460 N N . LEU A 1 191 ? 6.048 -2.261 -13.479 1.00 76.06 191 LEU A N 1
ATOM 1461 C CA . LEU A 1 191 ? 6.191 -2.514 -14.917 1.00 76.06 191 LEU A CA 1
ATOM 1462 C C . LEU A 1 191 ? 7.057 -1.458 -15.616 1.00 76.06 191 LEU A C 1
ATOM 1464 O O . LEU A 1 191 ? 7.924 -1.798 -16.418 1.00 76.06 191 LEU A O 1
ATOM 1468 N N . ARG A 1 192 ? 6.914 -0.173 -15.266 1.00 80.06 192 ARG A N 1
ATOM 1469 C CA . ARG A 1 192 ? 7.794 0.894 -15.781 1.00 80.06 192 ARG A CA 1
ATOM 1470 C C . ARG A 1 192 ? 9.252 0.707 -15.379 1.00 80.06 192 ARG A C 1
ATOM 1472 O O . ARG A 1 192 ? 10.141 0.982 -16.185 1.00 80.06 192 ARG A O 1
ATOM 1479 N N . PHE A 1 193 ? 9.505 0.227 -14.164 1.00 74.62 193 PHE A N 1
ATOM 1480 C CA . PHE A 1 193 ? 10.854 -0.129 -13.739 1.00 74.62 193 PHE A CA 1
ATOM 1481 C C . PHE A 1 193 ? 11.413 -1.293 -14.567 1.00 74.62 193 PHE A C 1
ATOM 1483 O O . PHE A 1 193 ? 12.542 -1.193 -15.046 1.00 74.62 193 PHE A O 1
ATOM 1490 N N . ALA A 1 194 ? 10.615 -2.339 -14.814 1.00 74.88 194 ALA A N 1
ATOM 1491 C CA . ALA A 1 194 ? 11.004 -3.452 -15.682 1.00 74.88 194 ALA A CA 1
ATOM 1492 C C . ALA A 1 194 ? 11.367 -2.973 -17.101 1.00 74.88 194 ALA A C 1
ATOM 1494 O O . ALA A 1 194 ? 12.431 -3.316 -17.612 1.00 74.88 194 ALA A O 1
ATOM 1495 N N . ILE A 1 195 ? 10.548 -2.102 -17.703 1.00 80.62 195 ILE A N 1
ATOM 1496 C CA . ILE A 1 195 ? 10.820 -1.489 -19.017 1.00 80.62 195 ILE A CA 1
ATOM 1497 C C . ILE A 1 195 ? 12.164 -0.752 -19.011 1.00 80.62 195 ILE A C 1
ATOM 1499 O O . ILE A 1 195 ? 13.012 -0.994 -19.871 1.00 80.62 195 ILE A O 1
ATOM 1503 N N . ALA A 1 196 ? 12.381 0.132 -18.033 1.00 78.31 196 ALA A N 1
ATOM 1504 C CA . ALA A 1 196 ? 13.611 0.915 -17.934 1.00 78.31 196 ALA A CA 1
ATOM 1505 C C . ALA A 1 196 ? 14.849 0.024 -17.744 1.00 78.31 196 ALA A C 1
ATOM 1507 O O . ALA A 1 196 ? 15.906 0.292 -18.319 1.00 78.31 196 ALA A O 1
ATOM 1508 N N . LEU A 1 197 ? 14.716 -1.051 -16.965 1.00 78.38 197 LEU A N 1
ATOM 1509 C CA . LEU A 1 197 ? 15.769 -2.031 -16.730 1.00 78.38 197 LEU A CA 1
ATOM 1510 C C . LEU A 1 197 ? 16.149 -2.778 -18.015 1.00 78.38 197 LEU A C 1
ATOM 1512 O O . LEU A 1 197 ? 17.330 -2.835 -18.359 1.00 78.38 197 LEU A O 1
ATOM 1516 N N . VAL A 1 198 ? 15.159 -3.276 -18.760 1.00 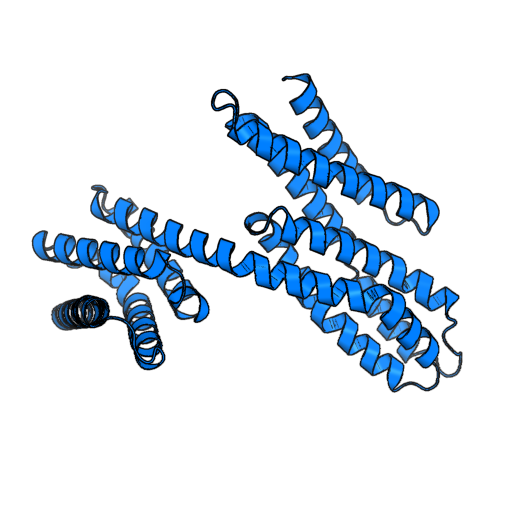84.19 198 VAL A N 1
ATOM 1517 C CA . VAL A 1 198 ? 15.355 -3.974 -20.044 1.00 84.19 198 VAL A CA 1
ATOM 1518 C C . VAL A 1 198 ? 15.991 -3.051 -21.088 1.00 84.19 198 VAL A C 1
ATOM 1520 O O . VAL A 1 198 ? 16.957 -3.423 -21.757 1.00 84.19 198 VAL A O 1
ATOM 1523 N N . GLN A 1 199 ? 15.518 -1.806 -21.188 1.00 85.31 199 GLN A N 1
ATOM 1524 C CA . GLN A 1 199 ? 16.107 -0.799 -22.076 1.00 85.31 199 GLN A CA 1
ATOM 1525 C C . GLN A 1 199 ? 17.565 -0.502 -21.721 1.00 85.31 199 GLN A C 1
ATOM 1527 O O . GLN A 1 199 ? 18.403 -0.328 -22.610 1.00 85.31 199 GLN A O 1
ATOM 1532 N N . LYS A 1 200 ? 17.878 -0.442 -20.423 1.00 82.94 200 LYS A N 1
ATOM 1533 C CA . LYS A 1 200 ? 19.241 -0.208 -19.953 1.00 82.94 200 LYS A CA 1
ATOM 1534 C C . LYS A 1 200 ? 20.143 -1.392 -20.282 1.00 82.94 200 LYS A C 1
ATOM 1536 O O . LYS A 1 200 ? 21.213 -1.158 -20.833 1.00 82.94 200 LYS A O 1
ATOM 1541 N N . LEU A 1 201 ? 19.688 -2.623 -20.039 1.00 81.38 201 LEU A N 1
ATOM 1542 C CA . LEU A 1 201 ? 20.393 -3.859 -20.399 1.00 81.38 201 LEU A CA 1
ATOM 1543 C C . LEU A 1 201 ? 20.774 -3.899 -21.883 1.00 81.38 201 LEU A C 1
ATOM 1545 O O . LEU A 1 201 ? 21.930 -4.159 -22.202 1.00 81.38 201 LEU A O 1
ATOM 1549 N N . ARG A 1 202 ? 19.852 -3.534 -22.783 1.00 83.25 202 ARG A N 1
ATOM 1550 C CA . ARG A 1 202 ? 20.102 -3.530 -24.237 1.00 83.25 202 ARG A CA 1
ATOM 1551 C C . ARG A 1 202 ? 21.262 -2.619 -24.661 1.00 83.25 202 ARG A C 1
ATOM 1553 O O . ARG A 1 202 ? 21.968 -2.916 -25.628 1.00 83.25 202 ARG A O 1
ATOM 1560 N N . ASN A 1 203 ? 21.426 -1.492 -23.971 1.00 78.94 203 ASN A N 1
ATOM 1561 C CA . ASN A 1 203 ? 22.357 -0.430 -24.351 1.00 78.94 203 ASN A CA 1
ATOM 1562 C C . ASN A 1 203 ? 23.671 -0.455 -23.548 1.00 78.94 203 ASN A C 1
ATOM 1564 O O . ASN A 1 203 ? 24.595 0.297 -23.866 1.00 78.94 203 ASN A O 1
ATOM 1568 N N . PHE A 1 204 ? 23.760 -1.273 -22.495 1.00 78.19 204 PHE A N 1
ATOM 1569 C CA . PHE A 1 204 ? 24.911 -1.297 -21.597 1.00 78.19 204 PHE A CA 1
ATOM 1570 C C . PHE A 1 204 ? 26.044 -2.164 -22.157 1.00 78.19 204 PHE A C 1
ATOM 1572 O O . PHE A 1 204 ? 25.820 -3.298 -22.570 1.00 78.19 204 PHE A O 1
ATOM 1579 N N . LYS A 1 205 ? 27.274 -1.637 -22.176 1.00 75.44 205 LYS A N 1
ATOM 1580 C CA . LYS A 1 205 ? 28.427 -2.328 -22.781 1.00 75.44 205 LYS A CA 1
ATOM 1581 C C . LYS A 1 205 ? 29.262 -3.128 -21.777 1.00 75.44 205 LYS A C 1
ATOM 1583 O O . LYS A 1 205 ? 29.761 -4.183 -22.140 1.00 75.44 205 LYS A O 1
ATOM 1588 N N . ASP A 1 206 ? 29.377 -2.665 -20.534 1.00 77.50 206 ASP A N 1
ATOM 1589 C CA . ASP A 1 206 ? 30.171 -3.325 -19.484 1.00 77.50 206 ASP A CA 1
ATOM 1590 C C . ASP A 1 206 ? 29.482 -4.607 -18.982 1.00 77.50 206 ASP A C 1
ATOM 1592 O O . ASP A 1 206 ? 28.305 -4.595 -18.613 1.00 77.50 206 ASP A O 1
ATOM 1596 N N . GLU A 1 207 ? 30.220 -5.718 -19.024 1.00 76.00 207 GLU A N 1
ATOM 1597 C CA . GLU A 1 207 ? 29.724 -7.076 -18.777 1.00 76.00 207 GLU A CA 1
ATOM 1598 C C . GLU A 1 207 ? 29.416 -7.358 -17.300 1.00 76.00 207 GLU A C 1
ATOM 1600 O O . GLU A 1 207 ? 28.349 -7.890 -17.000 1.00 76.00 207 GLU A O 1
ATOM 1605 N N . MET A 1 208 ? 30.270 -6.943 -16.354 1.00 73.00 208 MET A N 1
ATOM 1606 C CA . MET A 1 208 ? 30.019 -7.187 -14.922 1.00 73.00 208 MET A CA 1
ATOM 1607 C C . MET A 1 208 ? 28.755 -6.480 -14.435 1.00 73.00 208 MET A C 1
ATOM 1609 O O . MET A 1 208 ? 28.005 -6.988 -13.600 1.00 73.00 208 MET A O 1
ATOM 1613 N N . ILE A 1 209 ? 28.535 -5.258 -14.910 1.00 71.88 209 ILE A N 1
ATOM 1614 C CA . ILE A 1 209 ? 27.353 -4.488 -14.535 1.00 71.88 209 ILE A CA 1
ATOM 1615 C C . ILE A 1 209 ? 26.108 -5.057 -15.230 1.00 71.88 209 ILE A C 1
ATOM 1617 O O . ILE A 1 209 ? 25.032 -5.066 -14.629 1.00 71.88 209 ILE A O 1
ATOM 1621 N N . ARG A 1 210 ? 26.246 -5.564 -16.463 1.00 76.62 210 ARG A N 1
ATOM 1622 C CA . ARG A 1 210 ? 25.169 -6.253 -17.186 1.00 76.62 210 ARG A CA 1
ATOM 1623 C C . ARG A 1 210 ? 24.684 -7.478 -16.416 1.00 76.62 210 ARG A C 1
ATOM 1625 O O . ARG A 1 210 ? 23.484 -7.591 -16.201 1.00 76.62 210 ARG A O 1
ATOM 1632 N N . ASP A 1 211 ? 25.598 -8.301 -15.905 1.00 74.62 211 ASP A N 1
ATOM 1633 C CA . ASP A 1 211 ? 25.255 -9.474 -15.092 1.00 74.62 211 ASP A CA 1
ATOM 1634 C C . ASP A 1 211 ? 24.405 -9.107 -13.866 1.00 74.62 211 ASP A C 1
ATOM 1636 O O . ASP A 1 211 ? 23.394 -9.756 -13.595 1.00 74.62 211 ASP A O 1
ATOM 1640 N N . ARG A 1 212 ? 24.751 -8.018 -13.162 1.00 76.50 212 ARG A N 1
ATOM 1641 C CA . ARG A 1 212 ? 23.958 -7.514 -12.024 1.00 76.50 212 ARG A CA 1
ATOM 1642 C C . A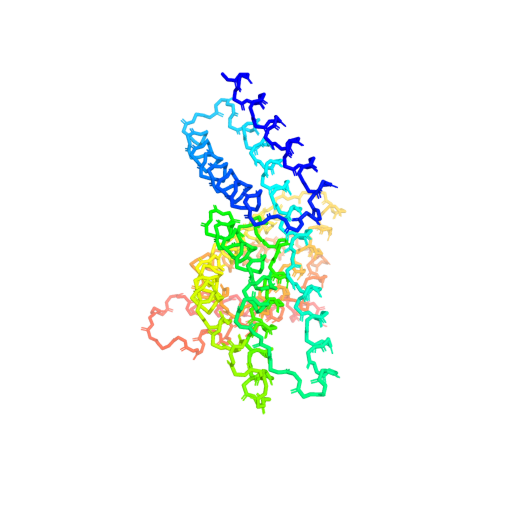RG A 1 212 ? 22.568 -7.044 -12.443 1.00 76.50 212 ARG A C 1
ATOM 1644 O O . ARG A 1 212 ? 21.593 -7.306 -11.746 1.00 76.50 212 ARG A O 1
ATOM 1651 N N . TYR A 1 213 ? 22.454 -6.336 -13.564 1.00 74.44 213 TYR A N 1
ATOM 1652 C CA . TYR A 1 213 ? 21.147 -5.920 -14.072 1.00 74.44 213 TYR A CA 1
ATOM 1653 C C . TYR A 1 213 ? 20.297 -7.113 -14.526 1.00 74.44 213 TYR A C 1
ATOM 1655 O O . TYR A 1 213 ? 19.080 -7.061 -14.364 1.00 74.44 213 TYR A O 1
ATOM 1663 N N . THR A 1 214 ? 20.907 -8.190 -15.029 1.00 79.06 214 THR A N 1
ATOM 1664 C CA . THR A 1 214 ? 20.186 -9.425 -15.365 1.00 79.06 214 THR A CA 1
ATOM 1665 C C . THR A 1 214 ? 19.664 -10.140 -14.121 1.00 79.06 214 THR A C 1
ATOM 1667 O O . THR A 1 214 ? 18.539 -10.633 -14.133 1.00 79.06 214 THR A O 1
ATOM 1670 N N . GLU A 1 215 ? 20.429 -10.166 -13.028 1.00 78.94 215 GLU A N 1
ATOM 1671 C CA . GLU A 1 215 ? 19.951 -10.692 -11.740 1.00 78.94 215 GLU A CA 1
ATOM 1672 C C . GLU A 1 215 ? 18.743 -9.893 -11.234 1.00 78.94 215 GLU A C 1
ATOM 1674 O O . GLU A 1 215 ? 17.715 -10.471 -10.887 1.00 78.94 215 GLU A O 1
ATOM 1679 N N . ILE A 1 216 ? 18.815 -8.559 -11.298 1.00 74.94 216 ILE A N 1
ATOM 1680 C CA . ILE A 1 216 ? 17.682 -7.690 -10.948 1.00 74.94 216 ILE A CA 1
ATOM 1681 C C . ILE A 1 216 ? 16.486 -7.959 -11.874 1.00 74.94 216 ILE A C 1
ATOM 1683 O O . ILE A 1 216 ? 15.351 -8.006 -11.407 1.00 74.94 216 ILE A O 1
ATOM 1687 N N . LEU A 1 217 ? 16.718 -8.159 -13.175 1.00 80.88 217 LEU A N 1
ATOM 1688 C CA . LEU A 1 217 ? 15.651 -8.462 -14.130 1.00 80.88 217 LEU A CA 1
ATOM 1689 C C . LEU A 1 217 ? 14.971 -9.790 -13.789 1.00 80.88 217 LEU A C 1
ATOM 1691 O O . LEU A 1 217 ? 13.746 -9.855 -13.796 1.00 80.88 217 LEU A O 1
ATOM 1695 N N . SER A 1 218 ? 15.752 -10.814 -13.443 1.00 79.12 218 SER A N 1
ATOM 1696 C CA . SER A 1 218 ? 15.249 -12.118 -13.009 1.00 79.12 218 SER A CA 1
ATOM 1697 C C . SER A 1 218 ? 14.295 -11.982 -11.818 1.00 79.12 218 SER A C 1
ATOM 1699 O O . SER A 1 218 ? 13.168 -12.476 -11.863 1.00 79.12 218 SER A O 1
ATOM 1701 N N . GLU A 1 219 ? 14.697 -11.241 -10.783 1.00 79.38 219 GLU A N 1
ATOM 1702 C CA . GLU A 1 219 ? 13.859 -11.008 -9.601 1.00 79.38 219 GLU A CA 1
ATOM 1703 C C . GLU A 1 219 ? 12.587 -10.216 -9.931 1.00 79.38 219 GLU A C 1
ATOM 1705 O O . GLU A 1 219 ? 11.498 -10.555 -9.467 1.00 79.38 219 GLU A O 1
ATOM 1710 N N . ILE A 1 220 ? 12.683 -9.194 -10.786 1.00 77.75 220 ILE A N 1
ATOM 1711 C CA . ILE A 1 220 ? 11.513 -8.419 -11.219 1.00 77.75 220 ILE A CA 1
ATOM 1712 C C . ILE A 1 220 ? 10.531 -9.284 -12.018 1.00 77.75 220 ILE A C 1
ATOM 1714 O O . ILE A 1 220 ? 9.327 -9.198 -11.783 1.00 77.75 220 ILE A O 1
ATOM 1718 N N . LEU A 1 221 ? 11.014 -10.156 -12.907 1.00 80.88 221 LEU A N 1
ATOM 1719 C CA . LEU A 1 221 ? 10.163 -11.100 -13.636 1.00 80.88 221 LEU A CA 1
ATOM 1720 C C . LEU A 1 221 ? 9.472 -12.085 -12.685 1.00 80.88 221 LEU A C 1
ATOM 1722 O O . LEU A 1 221 ? 8.285 -12.358 -12.855 1.00 80.88 221 LEU A O 1
ATOM 1726 N N . SER A 1 222 ? 10.163 -12.553 -11.641 1.00 77.25 222 SER A N 1
ATOM 1727 C CA . SER A 1 222 ? 9.574 -13.392 -10.585 1.00 77.25 222 SER A CA 1
ATOM 1728 C C . SER A 1 222 ? 8.447 -12.674 -9.839 1.00 77.25 222 SER A C 1
ATOM 1730 O O . SER A 1 222 ? 7.382 -13.251 -9.614 1.00 77.25 222 SER A O 1
ATOM 1732 N N . ILE A 1 223 ? 8.649 -11.397 -9.493 1.00 74.56 223 ILE A N 1
ATOM 1733 C CA . ILE A 1 223 ? 7.630 -10.561 -8.843 1.00 74.56 223 ILE A CA 1
ATOM 1734 C C . ILE A 1 223 ? 6.415 -10.387 -9.758 1.00 74.56 223 ILE A C 1
ATOM 1736 O O . ILE A 1 223 ? 5.290 -10.604 -9.310 1.00 74.56 223 ILE A O 1
ATOM 1740 N N . ILE A 1 224 ? 6.635 -10.060 -11.037 1.00 76.81 224 ILE A N 1
ATOM 1741 C CA . ILE A 1 224 ? 5.554 -9.894 -12.018 1.00 76.81 224 ILE A CA 1
ATOM 1742 C C . ILE A 1 224 ? 4.757 -11.188 -12.181 1.00 76.81 224 ILE A C 1
ATOM 1744 O O . ILE A 1 224 ? 3.533 -11.162 -12.125 1.00 76.81 224 ILE A O 1
ATOM 1748 N N . SER A 1 225 ? 5.447 -12.326 -12.279 1.00 79.12 225 SER A N 1
ATOM 1749 C CA . SER A 1 225 ? 4.824 -13.645 -12.450 1.00 79.12 225 SER A CA 1
ATOM 1750 C C . SER A 1 225 ? 3.867 -14.028 -11.324 1.00 79.12 225 SER A C 1
ATOM 1752 O O . SER A 1 225 ? 2.950 -14.817 -11.527 1.00 79.12 225 SER A O 1
ATOM 1754 N N . ARG A 1 226 ? 4.086 -13.492 -10.119 1.00 77.56 226 ARG A N 1
ATOM 1755 C CA . ARG A 1 226 ? 3.261 -13.767 -8.936 1.00 77.56 226 ARG A CA 1
ATOM 1756 C C . ARG A 1 226 ? 2.111 -12.776 -8.765 1.00 77.56 226 ARG A C 1
ATOM 1758 O O . ARG A 1 226 ? 1.217 -13.039 -7.967 1.00 77.56 226 ARG A O 1
ATOM 1765 N N . GLY A 1 227 ? 2.144 -11.638 -9.457 1.00 70.19 227 GLY A N 1
ATOM 1766 C CA . GLY A 1 227 ? 1.097 -10.624 -9.394 1.00 70.19 227 GLY A CA 1
ATOM 1767 C C . GLY A 1 227 ? 0.171 -10.731 -10.593 1.00 70.19 227 GLY A C 1
ATOM 1768 O O . GLY A 1 227 ? 0.364 -10.017 -11.567 1.00 70.19 227 GLY A O 1
ATOM 1769 N N . GLU A 1 228 ? -0.849 -11.585 -10.519 1.00 75.69 228 GLU A N 1
ATOM 1770 C CA . GLU A 1 228 ? -1.823 -11.795 -11.604 1.00 75.69 228 GLU A CA 1
ATOM 1771 C C . GLU A 1 228 ? -2.409 -10.472 -12.135 1.00 75.69 228 GLU A C 1
ATOM 1773 O O . GLU A 1 228 ? -2.531 -10.270 -13.342 1.00 75.69 228 GLU A O 1
ATOM 1778 N N . GLN A 1 229 ? -2.664 -9.512 -11.242 1.00 72.00 229 GLN A N 1
ATOM 1779 C CA . GLN A 1 229 ? -3.175 -8.190 -11.598 1.00 72.00 229 GLN A CA 1
ATOM 1780 C C . GLN A 1 229 ? -2.221 -7.371 -12.487 1.00 72.00 229 GLN A C 1
ATOM 1782 O O . GLN A 1 229 ? -2.689 -6.538 -13.262 1.00 72.00 229 GLN A O 1
ATOM 1787 N N . LEU A 1 230 ? -0.905 -7.613 -12.425 1.00 73.38 230 LEU A N 1
ATOM 1788 C CA . LEU A 1 230 ? 0.091 -6.898 -13.232 1.00 73.38 230 LEU A CA 1
ATOM 1789 C C . LEU A 1 230 ? -0.089 -7.180 -14.724 1.00 73.38 230 LEU A C 1
ATOM 1791 O O . LEU A 1 230 ? 0.173 -6.301 -15.541 1.00 73.38 230 LEU A O 1
ATOM 1795 N N . TYR A 1 231 ? -0.568 -8.372 -15.086 1.00 80.12 231 TYR A N 1
ATOM 1796 C CA . TYR A 1 231 ? -0.819 -8.738 -16.480 1.00 80.12 231 TYR A CA 1
ATOM 1797 C C . TYR A 1 231 ? -1.949 -7.925 -17.118 1.00 80.12 231 TYR A C 1
ATOM 1799 O O . TYR A 1 231 ? -1.929 -7.717 -18.325 1.00 80.12 231 TYR A O 1
ATOM 1807 N N . THR A 1 232 ? -2.860 -7.383 -16.304 1.00 80.12 232 THR A N 1
ATOM 1808 C CA . THR A 1 232 ? -3.976 -6.535 -16.758 1.00 80.12 232 THR A CA 1
ATOM 1809 C C . THR A 1 232 ? -3.591 -5.064 -16.966 1.00 80.12 232 THR A C 1
ATOM 1811 O O . THR A 1 232 ? -4.395 -4.267 -17.451 1.00 80.12 232 THR A O 1
ATOM 1814 N N . CYS A 1 233 ? -2.381 -4.655 -16.564 1.00 78.69 233 CYS A N 1
ATOM 1815 C CA . CYS A 1 233 ? -1.945 -3.266 -16.678 1.00 78.69 233 CYS A CA 1
ATOM 1816 C C . CYS A 1 233 ? -1.570 -2.902 -18.120 1.00 78.69 233 CYS A C 1
ATOM 1818 O O . CYS A 1 233 ? -0.880 -3.653 -18.807 1.00 78.69 233 CYS A O 1
ATOM 1820 N N . GLN A 1 234 ? -1.908 -1.678 -18.538 1.00 82.81 234 GLN A N 1
ATOM 1821 C CA . GLN A 1 234 ? -1.595 -1.161 -19.876 1.00 82.81 234 GLN A CA 1
ATOM 1822 C C . GLN A 1 234 ? -0.087 -1.194 -20.196 1.00 82.81 234 GLN A C 1
ATOM 1824 O O . GLN A 1 234 ? 0.313 -1.343 -21.349 1.00 82.81 234 GLN A O 1
ATOM 1829 N N . GLU A 1 235 ? 0.782 -1.052 -19.193 1.00 83.00 235 GLU A N 1
ATOM 1830 C CA . GLU A 1 235 ? 2.233 -1.087 -19.373 1.00 83.00 235 GLU A CA 1
ATOM 1831 C C . GLU A 1 235 ? 2.794 -2.483 -19.692 1.00 83.00 235 GLU A C 1
ATOM 1833 O O . GLU A 1 235 ? 3.944 -2.574 -20.131 1.00 83.00 235 GLU A O 1
ATOM 1838 N N . MET A 1 236 ? 2.018 -3.560 -19.515 1.00 87.62 236 MET A N 1
ATOM 1839 C CA . MET A 1 236 ? 2.469 -4.935 -19.761 1.00 87.62 236 MET A CA 1
ATOM 1840 C C . MET A 1 236 ? 2.840 -5.181 -21.234 1.00 87.62 236 MET A C 1
ATOM 1842 O O . MET A 1 236 ? 3.838 -5.848 -21.526 1.00 87.62 236 MET A O 1
ATOM 1846 N N . ASP A 1 237 ? 2.122 -4.563 -22.175 1.00 83.56 237 ASP A N 1
ATOM 1847 C CA . ASP A 1 237 ? 2.442 -4.625 -23.610 1.00 83.56 237 ASP A CA 1
ATOM 1848 C C . ASP A 1 237 ? 3.843 -4.069 -23.908 1.00 83.56 237 ASP A C 1
ATOM 1850 O O . ASP A 1 237 ? 4.604 -4.618 -24.713 1.00 83.56 237 ASP A O 1
ATOM 1854 N N . ASN A 1 238 ? 4.222 -2.995 -23.211 1.00 86.19 238 ASN A N 1
ATOM 1855 C CA . ASN A 1 238 ? 5.532 -2.371 -23.363 1.00 86.19 238 ASN A CA 1
ATOM 1856 C C . ASN A 1 238 ? 6.643 -3.236 -22.751 1.00 86.19 238 ASN A C 1
ATOM 1858 O O . ASN A 1 238 ? 7.718 -3.335 -23.342 1.00 86.19 238 ASN A O 1
ATOM 1862 N N . VAL A 1 239 ? 6.390 -3.885 -21.605 1.00 85.19 239 VAL A N 1
ATOM 1863 C CA . VAL A 1 239 ? 7.325 -4.862 -21.008 1.00 85.19 239 VAL A CA 1
ATOM 1864 C C . VAL A 1 239 ? 7.600 -5.985 -22.004 1.00 85.19 239 VAL A C 1
ATOM 1866 O O . VAL A 1 239 ? 8.755 -6.276 -22.313 1.00 85.19 239 VAL A O 1
ATOM 1869 N N . THR A 1 240 ? 6.535 -6.553 -22.566 1.00 85.06 240 THR A N 1
ATOM 1870 C CA . THR A 1 240 ? 6.595 -7.647 -23.540 1.00 85.06 240 THR A CA 1
ATOM 1871 C C . THR A 1 240 ? 7.374 -7.241 -24.794 1.00 85.06 240 THR A C 1
ATOM 1873 O O . THR A 1 240 ? 8.281 -7.952 -25.231 1.00 85.06 240 THR A O 1
ATOM 1876 N N . THR A 1 241 ? 7.086 -6.053 -25.328 1.00 84.19 241 THR A N 1
ATOM 1877 C CA . THR A 1 241 ? 7.758 -5.498 -26.512 1.00 84.19 241 THR A CA 1
ATOM 1878 C C . THR A 1 241 ? 9.253 -5.255 -26.276 1.00 84.19 241 THR A C 1
ATOM 1880 O O . THR A 1 241 ? 10.083 -5.543 -27.139 1.00 84.19 241 THR A O 1
ATOM 1883 N N . GLU A 1 242 ? 9.641 -4.698 -25.126 1.00 86.06 242 GLU A N 1
ATOM 1884 C CA . GLU A 1 242 ? 11.056 -4.430 -24.847 1.00 86.06 242 GLU A CA 1
ATOM 1885 C C . GLU A 1 242 ? 11.840 -5.713 -24.555 1.00 86.06 242 GLU A C 1
ATOM 1887 O O . GLU A 1 242 ? 12.986 -5.822 -24.996 1.00 86.06 242 GLU A O 1
ATOM 1892 N N . LEU A 1 243 ? 11.227 -6.702 -23.894 1.00 85.38 243 LEU A N 1
ATOM 1893 C CA . LEU A 1 243 ? 11.833 -8.021 -23.694 1.00 85.38 243 LEU A CA 1
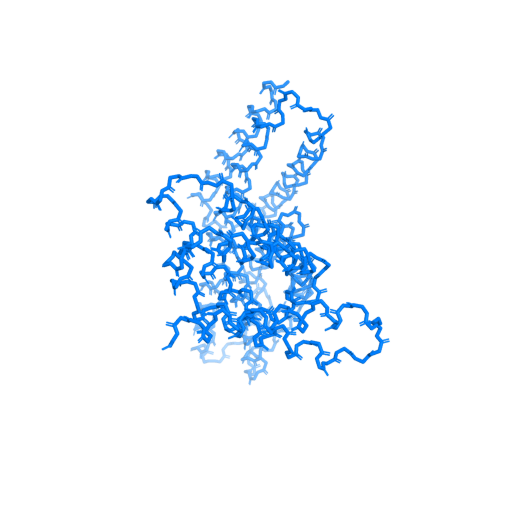ATOM 1894 C C . LEU A 1 243 ? 12.124 -8.705 -25.032 1.00 85.38 243 LEU A C 1
ATOM 1896 O O . LEU A 1 243 ? 13.245 -9.156 -25.247 1.00 85.38 243 LEU A O 1
ATOM 1900 N N . GLN A 1 244 ? 11.177 -8.701 -25.977 1.00 81.69 244 GLN A N 1
ATOM 1901 C CA . GLN A 1 244 ? 11.427 -9.203 -27.336 1.00 81.69 244 GLN A CA 1
ATOM 1902 C C . GLN A 1 244 ? 12.642 -8.538 -27.988 1.00 81.69 244 GLN A C 1
ATOM 1904 O O . GLN A 1 244 ? 13.517 -9.220 -28.520 1.00 81.69 244 GLN A O 1
ATOM 1909 N N . LYS A 1 245 ? 12.704 -7.200 -27.955 1.00 85.31 245 LYS A N 1
ATOM 1910 C CA . LYS A 1 245 ? 13.816 -6.445 -28.552 1.00 85.31 245 LYS A CA 1
ATOM 1911 C C . LYS A 1 245 ? 15.149 -6.802 -27.905 1.00 85.31 245 LYS A C 1
ATOM 1913 O O . LYS A 1 245 ? 16.161 -6.823 -28.601 1.00 85.31 245 LYS A O 1
ATOM 1918 N N . LEU A 1 246 ? 15.160 -7.050 -26.594 1.00 83.94 246 LEU A N 1
ATOM 1919 C CA . LEU A 1 246 ? 16.349 -7.509 -25.887 1.00 83.94 246 LEU A CA 1
ATOM 1920 C C . LEU A 1 246 ? 16.793 -8.880 -26.414 1.00 83.94 246 LEU A C 1
ATOM 1922 O O . LEU A 1 246 ? 17.950 -9.012 -26.796 1.00 83.94 246 LEU A O 1
ATOM 1926 N N . PHE A 1 247 ? 15.886 -9.855 -26.529 1.00 77.44 247 PHE A N 1
ATOM 1927 C CA . PHE A 1 247 ? 16.233 -11.196 -27.020 1.00 77.44 247 PHE A CA 1
ATOM 1928 C C . PHE A 1 247 ? 16.745 -11.196 -28.460 1.00 77.44 247 PHE A C 1
ATOM 1930 O O . PHE A 1 247 ? 17.764 -11.824 -28.733 1.00 77.44 247 PHE A O 1
ATOM 1937 N N . ILE A 1 248 ? 16.098 -10.456 -29.366 1.00 78.06 248 ILE A N 1
ATOM 1938 C CA . ILE A 1 248 ? 16.564 -10.322 -30.757 1.00 78.06 248 ILE A CA 1
ATOM 1939 C C . ILE A 1 248 ? 17.986 -9.742 -30.778 1.00 78.06 248 ILE A C 1
ATOM 1941 O O . ILE A 1 248 ? 18.878 -10.296 -31.411 1.00 78.06 248 ILE A O 1
ATOM 1945 N N . SER A 1 249 ? 18.218 -8.680 -29.998 1.00 75.94 249 SER A N 1
ATOM 1946 C CA . SER A 1 249 ? 19.538 -8.059 -29.846 1.00 75.94 249 SER A CA 1
ATOM 1947 C C . SER A 1 249 ? 20.601 -9.025 -29.305 1.00 75.94 249 SER A C 1
ATOM 1949 O O . SER A 1 249 ? 21.755 -8.930 -29.710 1.00 75.94 249 SER A O 1
ATOM 1951 N N . GLU A 1 250 ? 20.264 -9.912 -28.368 1.00 72.88 250 GLU A N 1
ATOM 1952 C CA . GLU A 1 250 ? 21.222 -10.886 -27.822 1.00 72.88 250 GLU A CA 1
ATOM 1953 C C . GLU A 1 250 ? 21.522 -12.032 -28.800 1.00 72.88 250 GLU A C 1
ATOM 1955 O O . GLU A 1 250 ? 22.676 -12.456 -28.895 1.00 72.88 250 GLU A O 1
ATOM 1960 N N . ILE A 1 251 ? 20.523 -12.487 -29.572 1.00 68.12 251 ILE A N 1
ATOM 1961 C CA . ILE A 1 251 ? 20.706 -13.482 -30.644 1.00 68.12 251 ILE A CA 1
ATOM 1962 C C . ILE A 1 251 ? 21.658 -12.933 -31.716 1.00 68.12 251 ILE A C 1
ATOM 1964 O O . ILE A 1 251 ? 22.630 -13.601 -32.065 1.00 68.12 251 ILE A O 1
ATOM 1968 N N . ASP A 1 252 ? 21.438 -11.696 -32.171 1.00 66.31 252 ASP A N 1
ATOM 1969 C CA . ASP A 1 252 ? 22.263 -11.047 -33.201 1.00 66.31 252 ASP A CA 1
ATOM 1970 C C . ASP A 1 252 ? 23.719 -10.832 -32.758 1.00 66.31 252 ASP A C 1
ATOM 1972 O O . ASP A 1 252 ? 24.630 -10.748 -33.582 1.00 66.31 252 ASP A O 1
ATOM 1976 N N . LYS A 1 253 ? 23.958 -10.720 -31.447 1.00 65.81 253 LYS A N 1
ATOM 1977 C CA . LYS A 1 253 ? 25.286 -10.454 -30.883 1.00 65.81 253 LYS A CA 1
ATOM 1978 C C . LYS A 1 253 ? 26.066 -11.723 -30.524 1.00 65.81 253 LYS A C 1
ATOM 1980 O O . LYS A 1 253 ? 27.205 -11.586 -30.087 1.00 65.81 253 LYS A O 1
ATOM 1985 N N . HIS A 1 254 ? 25.506 -12.929 -30.657 1.00 60.69 254 HIS A N 1
ATOM 1986 C CA . HIS A 1 254 ? 26.098 -14.186 -30.155 1.00 60.69 254 HIS A CA 1
ATOM 1987 C C . HIS A 1 254 ? 26.431 -14.186 -28.645 1.00 60.69 254 HIS A C 1
ATOM 1989 O O . HIS A 1 254 ? 27.228 -14.996 -28.172 1.00 60.69 254 HIS A O 1
ATOM 1995 N N . HIS A 1 255 ? 25.823 -13.293 -27.858 1.00 59.56 255 HIS A N 1
ATOM 1996 C CA . HIS A 1 255 ? 26.041 -13.191 -26.410 1.00 59.56 255 HIS A CA 1
ATOM 1997 C C . HIS A 1 255 ? 25.073 -14.128 -25.668 1.00 59.56 255 HIS A C 1
ATOM 1999 O O . HIS A 1 255 ? 24.233 -13.710 -24.877 1.00 59.56 255 HIS A O 1
ATOM 2005 N N . HIS A 1 256 ? 25.169 -15.430 -25.935 1.00 55.78 256 HIS A N 1
ATOM 2006 C CA . HIS A 1 256 ? 24.198 -16.409 -25.433 1.00 55.78 256 HIS A CA 1
ATOM 2007 C C . HIS A 1 256 ? 24.270 -16.662 -23.918 1.00 55.78 256 HIS A C 1
ATOM 2009 O O . HIS A 1 256 ? 23.401 -17.337 -23.392 1.00 55.78 256 HIS A O 1
ATOM 2015 N N . HIS A 1 257 ? 25.269 -16.143 -23.197 1.00 61.00 257 HIS A N 1
ATOM 2016 C CA . HIS A 1 257 ? 25.513 -16.550 -21.808 1.00 61.00 257 HIS A CA 1
ATOM 2017 C C . HIS A 1 257 ? 24.899 -15.649 -20.728 1.00 61.00 257 HIS A C 1
ATOM 2019 O O . HIS A 1 257 ? 24.727 -16.102 -19.597 1.00 61.00 257 HIS A O 1
ATOM 2025 N N . HIS A 1 258 ? 24.553 -14.393 -21.027 1.00 62.91 258 HIS A N 1
ATOM 2026 C CA . HIS A 1 258 ? 24.232 -13.437 -19.958 1.00 62.91 258 HIS A CA 1
ATOM 2027 C C . HIS A 1 258 ? 22.794 -13.537 -19.442 1.00 62.91 258 HIS A C 1
ATOM 2029 O O . HIS A 1 258 ? 22.573 -13.301 -18.257 1.00 62.91 258 HIS A O 1
ATOM 2035 N N . LEU A 1 259 ? 21.821 -13.911 -20.282 1.00 67.19 259 LEU A N 1
ATOM 2036 C CA . LEU A 1 259 ? 20.410 -14.022 -19.879 1.00 67.19 259 LEU A CA 1
ATOM 2037 C C . LEU A 1 259 ? 20.054 -15.361 -19.216 1.00 67.19 259 LEU A C 1
ATOM 2039 O O . LEU A 1 259 ? 18.962 -15.476 -18.657 1.00 67.19 259 LEU A O 1
ATOM 2043 N N . ASN A 1 260 ? 20.984 -16.319 -19.163 1.00 68.38 260 ASN A N 1
ATOM 2044 C CA . ASN A 1 260 ? 20.786 -17.633 -18.532 1.00 68.38 260 ASN A CA 1
ATOM 2045 C C . ASN A 1 260 ? 20.370 -17.510 -17.058 1.00 68.38 260 ASN A C 1
ATOM 2047 O O . ASN A 1 260 ? 19.578 -18.293 -16.549 1.00 68.38 260 ASN A O 1
ATOM 2051 N N . LYS A 1 261 ? 20.838 -16.468 -16.358 1.00 70.00 261 LYS A N 1
ATOM 2052 C CA . LYS A 1 261 ? 20.444 -16.204 -14.962 1.00 70.00 261 LYS A CA 1
ATOM 2053 C C . LYS A 1 261 ? 18.976 -15.784 -14.805 1.00 70.00 261 LYS A C 1
ATOM 2055 O O . LYS A 1 261 ? 18.403 -15.936 -13.727 1.00 70.00 261 LYS A O 1
ATOM 2060 N N . SER A 1 262 ? 18.372 -15.229 -15.855 1.00 73.12 262 SER A N 1
ATOM 2061 C CA . SER A 1 262 ? 16.956 -14.835 -15.865 1.00 73.12 262 SER A CA 1
ATOM 2062 C C . SER A 1 262 ? 16.017 -15.922 -16.378 1.00 73.12 262 SER A C 1
ATOM 2064 O O . SER A 1 262 ? 14.807 -15.791 -16.234 1.00 73.12 262 SER A O 1
ATOM 2066 N N . GLU A 1 263 ? 16.567 -17.006 -16.918 1.00 77.38 263 GLU A N 1
ATOM 2067 C CA . GLU A 1 263 ? 15.848 -18.086 -17.587 1.00 77.38 263 GLU A CA 1
ATOM 2068 C C . GLU A 1 263 ? 14.654 -18.667 -16.803 1.00 77.38 263 GLU A C 1
ATOM 2070 O O . GLU A 1 263 ? 13.541 -18.655 -17.338 1.00 77.38 263 GLU A O 1
ATOM 2075 N N . PRO A 1 264 ? 14.800 -19.106 -15.534 1.00 80.12 264 PRO A N 1
ATOM 2076 C CA . PRO A 1 264 ? 13.684 -19.716 -14.813 1.00 80.12 264 PRO A CA 1
ATOM 2077 C C . PRO A 1 264 ? 12.548 -18.719 -14.561 1.00 80.12 264 PRO A C 1
ATOM 2079 O O . PRO A 1 264 ? 11.376 -19.045 -14.738 1.00 80.12 264 PRO A O 1
ATOM 2082 N N . ASN A 1 265 ? 12.880 -17.479 -14.196 1.00 79.75 265 ASN A N 1
ATOM 2083 C CA . ASN A 1 265 ? 11.883 -16.449 -13.913 1.00 79.75 265 ASN A CA 1
ATOM 2084 C C . ASN A 1 265 ? 11.260 -15.876 -15.192 1.00 79.75 265 ASN A C 1
ATOM 2086 O O . ASN A 1 265 ? 10.103 -15.466 -15.178 1.00 79.75 265 ASN A O 1
ATOM 2090 N N . LEU A 1 266 ? 11.986 -15.905 -16.311 1.00 83.50 266 LEU A N 1
ATOM 2091 C CA . LEU A 1 266 ? 11.444 -15.608 -17.630 1.00 83.50 266 LEU A CA 1
ATOM 2092 C C . LEU A 1 266 ? 10.429 -16.669 -18.062 1.00 83.50 266 LEU A C 1
ATOM 2094 O O . LEU A 1 266 ? 9.343 -16.312 -18.509 1.00 83.50 266 LEU A O 1
ATOM 2098 N N . ALA A 1 267 ? 10.747 -17.956 -17.906 1.00 79.56 267 ALA A N 1
ATOM 2099 C CA . ALA A 1 267 ? 9.814 -19.036 -18.219 1.00 79.56 267 ALA A CA 1
ATOM 2100 C C . ALA A 1 267 ? 8.532 -18.934 -17.373 1.00 79.56 267 ALA A C 1
ATOM 2102 O O . ALA A 1 267 ? 7.427 -19.048 -17.907 1.00 79.56 267 ALA A O 1
ATOM 2103 N N . LEU A 1 268 ? 8.669 -18.634 -16.075 1.00 81.00 268 LEU A N 1
ATOM 2104 C CA . LEU A 1 268 ? 7.533 -18.354 -15.189 1.00 81.00 268 LEU A CA 1
ATOM 2105 C C . LEU A 1 268 ? 6.705 -17.157 -15.679 1.00 81.00 268 LEU A C 1
ATOM 2107 O O . LEU A 1 268 ? 5.480 -17.260 -15.766 1.00 81.00 268 LEU A O 1
ATOM 2111 N N . PHE A 1 269 ? 7.362 -16.062 -16.066 1.00 85.56 269 PHE A N 1
ATOM 2112 C CA . PHE A 1 269 ? 6.693 -14.869 -16.581 1.00 85.56 269 PHE A CA 1
ATOM 2113 C C . PHE A 1 269 ? 5.894 -15.163 -17.851 1.00 85.56 269 PHE A C 1
ATOM 2115 O O . PHE A 1 269 ? 4.730 -14.766 -17.945 1.00 85.56 269 PHE A O 1
ATOM 2122 N N . LEU A 1 270 ? 6.494 -15.885 -18.801 1.00 83.31 270 LEU A N 1
ATOM 2123 C CA . LEU A 1 270 ? 5.849 -16.276 -20.054 1.00 83.31 270 LEU A CA 1
ATOM 2124 C C . LEU A 1 270 ? 4.666 -17.217 -19.807 1.00 83.31 270 LEU A C 1
ATOM 2126 O O . LEU A 1 270 ? 3.622 -17.056 -20.435 1.00 83.31 270 LEU A O 1
ATOM 2130 N N . SER A 1 271 ? 4.789 -18.152 -18.862 1.00 81.50 271 SER A N 1
ATOM 2131 C CA . SER A 1 271 ? 3.678 -19.019 -18.457 1.00 81.50 271 SER A CA 1
ATOM 2132 C C . SER A 1 271 ? 2.505 -18.214 -17.888 1.00 81.50 271 SER A C 1
ATOM 2134 O O . SER A 1 271 ? 1.350 -18.488 -18.226 1.00 81.50 271 SER A O 1
ATOM 2136 N N . GLY A 1 272 ? 2.781 -17.215 -17.044 1.00 82.00 272 GLY A N 1
ATOM 2137 C CA . GLY A 1 272 ? 1.752 -16.314 -16.518 1.00 82.00 272 GLY A CA 1
ATOM 2138 C C . GLY A 1 272 ? 1.094 -15.478 -17.619 1.00 82.00 272 GLY A C 1
ATOM 2139 O O . GLY A 1 272 ? -0.131 -15.385 -17.669 1.00 82.00 272 GLY A O 1
ATOM 2140 N N . LEU A 1 273 ? 1.887 -14.974 -18.571 1.00 81.38 273 LEU A N 1
ATOM 2141 C CA . LEU A 1 273 ? 1.400 -14.188 -19.708 1.00 81.38 273 LEU A CA 1
ATOM 2142 C C . LEU A 1 273 ? 0.454 -14.997 -20.611 1.00 81.38 273 LEU A C 1
ATOM 2144 O O . LEU A 1 273 ? -0.617 -14.518 -20.975 1.00 81.38 273 LEU A O 1
ATOM 2148 N N . VAL A 1 274 ? 0.817 -16.247 -20.923 1.00 77.88 274 VAL A N 1
ATOM 2149 C CA . VAL A 1 274 ? -0.033 -17.172 -21.696 1.00 77.88 274 VAL A CA 1
ATOM 2150 C C . VAL A 1 274 ? -1.333 -17.483 -20.950 1.00 77.88 274 VAL A C 1
ATOM 2152 O O . VAL A 1 274 ? -2.395 -17.561 -21.566 1.00 77.88 274 VAL A O 1
ATOM 2155 N N . SER A 1 275 ? -1.263 -17.652 -19.628 1.00 76.12 275 SER A N 1
ATOM 2156 C CA . SER A 1 275 ? -2.436 -17.954 -18.799 1.00 76.12 275 SER A CA 1
ATOM 2157 C C . SER A 1 275 ? -3.429 -16.788 -18.765 1.00 76.12 275 SER A C 1
ATOM 2159 O O . SER A 1 275 ? -4.632 -17.012 -18.887 1.00 76.12 275 SER A O 1
ATOM 2161 N N . TYR A 1 276 ? -2.935 -15.550 -18.674 1.00 70.88 276 TYR A N 1
ATOM 2162 C CA . TYR A 1 276 ? -3.761 -14.343 -18.744 1.00 70.88 276 TYR A CA 1
ATOM 2163 C C . TYR A 1 276 ? -4.501 -14.224 -20.088 1.00 70.88 276 TYR A C 1
ATOM 2165 O O . TYR A 1 276 ? -5.724 -14.066 -20.095 1.00 70.88 276 TYR A O 1
ATOM 2173 N N . GLU A 1 277 ? -3.806 -14.406 -21.219 1.00 63.25 277 GLU A N 1
ATOM 2174 C CA . GLU A 1 277 ? -4.422 -14.346 -22.557 1.00 63.25 277 GLU A CA 1
ATOM 2175 C C . GLU A 1 277 ? -5.532 -15.389 -22.776 1.00 63.25 277 GLU A C 1
ATOM 2177 O O . GLU A 1 277 ? -6.436 -15.162 -23.581 1.00 63.25 277 GLU A O 1
ATOM 2182 N N . MET A 1 278 ? -5.486 -16.536 -22.088 1.00 57.53 278 MET A N 1
ATOM 2183 C CA . MET A 1 278 ? -6.538 -17.557 -22.184 1.00 57.53 278 MET A CA 1
ATOM 2184 C C . MET A 1 278 ? -7.814 -17.191 -21.407 1.00 57.53 278 MET A C 1
ATOM 2186 O O . MET A 1 278 ? -8.852 -17.812 -21.637 1.00 57.53 278 MET A O 1
ATOM 2190 N N . SER A 1 279 ? -7.755 -16.188 -20.523 1.00 54.34 279 SER A N 1
ATOM 2191 C CA . SER A 1 279 ? -8.894 -15.707 -19.727 1.00 54.34 279 SER A CA 1
ATOM 2192 C C . SER A 1 279 ? -9.617 -14.499 -20.342 1.00 54.34 279 SER A C 1
ATOM 2194 O O . SER A 1 279 ? -10.824 -14.356 -20.141 1.00 54.34 279 SER A O 1
ATOM 2196 N N . GLU A 1 280 ? -8.934 -13.665 -21.141 1.00 51.66 280 GLU A N 1
ATOM 2197 C CA . GLU A 1 280 ? -9.565 -12.543 -21.850 1.00 51.66 280 GLU A CA 1
ATOM 2198 C C . GLU A 1 280 ? -10.329 -13.020 -23.093 1.00 51.66 280 GLU A C 1
ATOM 2200 O O . GLU A 1 280 ? -9.819 -13.121 -24.213 1.00 51.66 280 GLU A O 1
ATOM 2205 N N . THR A 1 281 ? -11.616 -13.293 -22.900 1.00 49.00 281 THR A N 1
ATOM 2206 C CA . THR A 1 281 ? -12.575 -13.420 -23.995 1.00 49.00 281 THR A CA 1
ATOM 2207 C C . THR A 1 281 ? -12.681 -12.099 -24.770 1.00 49.00 281 THR A C 1
ATOM 2209 O O . THR A 1 281 ? -13.226 -11.118 -24.278 1.00 49.00 281 THR A O 1
ATOM 2212 N N . GLU A 1 282 ? -12.210 -12.137 -26.019 1.00 48.16 282 GLU A N 1
ATOM 2213 C CA . GLU A 1 282 ? -12.681 -11.339 -27.163 1.00 48.16 282 GLU A CA 1
ATOM 2214 C C . GLU A 1 282 ? -12.313 -9.844 -27.294 1.00 48.16 282 GLU A C 1
ATOM 2216 O O . GLU A 1 282 ? -13.180 -9.057 -27.643 1.00 48.16 282 GLU A O 1
ATOM 2221 N N . THR A 1 283 ? -11.036 -9.428 -27.262 1.00 47.62 283 THR A N 1
ATOM 2222 C CA . THR A 1 283 ? -10.647 -8.207 -28.019 1.00 47.62 283 THR A CA 1
ATOM 2223 C C . THR A 1 283 ? -9.217 -8.231 -28.583 1.00 47.62 283 THR A C 1
ATOM 2225 O O . THR A 1 283 ? -8.239 -8.207 -27.855 1.00 47.62 283 THR A O 1
ATOM 2228 N N . CYS A 1 284 ? -9.118 -8.176 -29.920 1.00 45.59 284 CYS A N 1
ATOM 2229 C CA . CYS A 1 284 ? -7.932 -7.950 -30.774 1.00 45.59 284 CYS A CA 1
ATOM 2230 C C . CYS A 1 284 ? -7.041 -9.168 -31.165 1.00 45.59 284 CYS A C 1
ATOM 2232 O O . CYS A 1 284 ? -6.242 -9.673 -30.384 1.00 45.59 284 CYS A O 1
ATOM 2234 N N . PRO A 1 285 ? -7.082 -9.617 -32.439 1.00 45.19 285 PRO A N 1
ATOM 2235 C CA . PRO A 1 285 ? -6.200 -10.665 -32.980 1.00 45.19 285 PRO A CA 1
ATOM 2236 C C . PRO A 1 285 ? -4.702 -10.305 -33.070 1.00 45.19 285 PRO A C 1
ATOM 2238 O O . PRO A 1 285 ? -3.878 -11.201 -33.238 1.00 45.19 285 PRO A O 1
ATOM 2241 N N . LYS A 1 286 ? -4.333 -9.014 -33.004 1.00 43.53 286 LYS A N 1
ATOM 2242 C CA . LYS A 1 286 ? -2.942 -8.555 -33.198 1.00 43.53 286 LYS A CA 1
ATOM 2243 C C . LYS A 1 286 ? -2.057 -8.713 -31.952 1.00 43.53 286 LYS A C 1
ATOM 2245 O O . LYS A 1 286 ? -0.871 -8.975 -32.133 1.00 43.53 286 LYS A O 1
ATOM 2250 N N . SER A 1 287 ? -2.595 -8.619 -30.728 1.00 49.16 287 SER A N 1
ATOM 2251 C CA . SER A 1 287 ? -1.804 -8.861 -29.502 1.00 49.16 287 SER A CA 1
ATOM 2252 C C . SER A 1 287 ? -1.435 -10.343 -29.368 1.00 49.16 287 SER A C 1
ATOM 2254 O O . SER A 1 287 ? -0.259 -10.657 -29.208 1.00 49.16 287 SER A O 1
ATOM 2256 N N . ARG A 1 288 ? -2.386 -11.251 -29.650 1.00 52.69 288 ARG A N 1
ATOM 2257 C CA . ARG A 1 288 ? -2.172 -12.714 -29.680 1.00 52.69 288 ARG A CA 1
ATOM 2258 C C . ARG A 1 288 ? -1.010 -13.154 -30.575 1.00 52.69 288 ARG A C 1
ATOM 2260 O O . ARG A 1 288 ? -0.293 -14.094 -30.245 1.00 52.69 288 ARG A O 1
ATOM 2267 N N . ALA A 1 289 ? -0.820 -12.513 -31.731 1.00 50.75 289 ALA A N 1
ATOM 2268 C CA . ALA A 1 289 ? 0.283 -12.839 -32.639 1.00 50.75 289 ALA A CA 1
ATOM 2269 C C . ALA A 1 289 ? 1.643 -12.384 -32.084 1.00 50.75 289 ALA A C 1
ATOM 2271 O O . ALA A 1 289 ? 2.641 -13.081 -32.245 1.00 50.75 289 ALA A O 1
ATOM 2272 N N . HIS A 1 290 ? 1.671 -11.236 -31.408 1.00 49.12 290 HIS A N 1
ATOM 2273 C CA . HIS A 1 290 ? 2.878 -10.661 -30.827 1.00 49.12 290 HIS A CA 1
ATOM 2274 C C . HIS A 1 290 ? 3.323 -11.424 -29.572 1.00 49.12 290 HIS A C 1
ATOM 2276 O O . HIS A 1 290 ? 4.502 -11.736 -29.429 1.00 49.12 290 HIS A O 1
ATOM 2282 N N . VAL A 1 291 ? 2.379 -11.811 -28.710 1.00 52.50 291 VAL A N 1
ATOM 2283 C CA . VAL A 1 291 ? 2.641 -12.600 -27.498 1.00 52.50 291 VAL A CA 1
ATOM 2284 C C . VAL A 1 291 ? 2.997 -14.048 -27.832 1.00 52.50 291 VAL A C 1
ATOM 2286 O O . VAL A 1 291 ? 3.978 -14.559 -27.298 1.00 52.50 291 VAL A O 1
ATOM 2289 N N . ARG A 1 292 ? 2.321 -14.694 -28.799 1.00 53.91 292 ARG A N 1
ATOM 2290 C CA . ARG A 1 292 ? 2.775 -16.000 -29.324 1.00 53.91 292 ARG A CA 1
ATOM 2291 C C . ARG A 1 292 ? 4.150 -15.926 -29.955 1.00 53.91 292 ARG A C 1
ATOM 2293 O O . ARG A 1 292 ? 4.903 -16.883 -29.827 1.00 53.91 292 ARG A O 1
ATOM 2300 N N . ALA A 1 293 ? 4.490 -14.820 -30.616 1.00 55.03 293 ALA A N 1
ATOM 2301 C CA . ALA A 1 293 ? 5.851 -14.614 -31.078 1.00 55.03 293 ALA A CA 1
ATOM 2302 C C . ALA A 1 293 ? 6.813 -14.537 -29.881 1.00 55.03 293 ALA A C 1
ATOM 2304 O O . ALA A 1 293 ? 7.827 -15.212 -29.927 1.00 55.03 293 ALA A O 1
ATOM 2305 N N . VAL A 1 294 ? 6.491 -13.847 -28.775 1.00 56.97 294 VAL A N 1
ATOM 2306 C CA . VAL A 1 294 ? 7.344 -13.857 -27.557 1.00 56.97 294 VAL A CA 1
ATOM 2307 C C . VAL A 1 294 ? 7.488 -15.236 -26.963 1.00 56.97 294 VAL A C 1
ATOM 2309 O O . VAL A 1 294 ? 8.602 -15.643 -26.674 1.00 56.97 294 VAL A O 1
ATOM 2312 N N . ALA A 1 295 ? 6.383 -15.954 -26.790 1.00 57.72 295 ALA A N 1
ATOM 2313 C CA . ALA A 1 295 ? 6.411 -17.302 -26.252 1.00 57.72 295 ALA A CA 1
ATOM 2314 C C . ALA A 1 295 ? 7.210 -18.228 -27.177 1.00 57.72 295 ALA A C 1
ATOM 2316 O O . ALA A 1 295 ? 8.030 -18.990 -26.694 1.00 57.72 295 ALA A O 1
ATOM 2317 N N . SER A 1 296 ? 7.057 -18.101 -28.499 1.00 57.16 296 SER A N 1
ATOM 2318 C CA . SER A 1 296 ? 7.809 -18.877 -29.488 1.00 57.16 296 SER A CA 1
ATOM 2319 C C . SER A 1 296 ? 9.285 -18.486 -29.566 1.00 57.16 296 SER A C 1
ATOM 2321 O O . SER A 1 296 ? 10.114 -19.362 -29.775 1.00 57.16 296 SER A O 1
ATOM 2323 N N . TYR A 1 297 ? 9.634 -17.204 -29.428 1.00 57.53 297 TYR A N 1
ATOM 2324 C CA . TYR A 1 297 ? 11.019 -16.725 -29.429 1.00 57.53 297 TYR A CA 1
ATOM 2325 C C . TYR A 1 297 ? 11.710 -17.036 -28.106 1.00 57.53 297 TYR A C 1
ATOM 2327 O O . TYR A 1 297 ? 12.862 -17.441 -28.122 1.00 57.53 297 TYR A O 1
ATOM 2335 N N . GLY A 1 298 ? 11.009 -16.901 -26.982 1.00 58.62 298 GLY A N 1
ATOM 2336 C CA . GLY A 1 298 ? 11.464 -17.322 -25.663 1.00 58.62 298 GLY A CA 1
ATOM 2337 C C . GLY A 1 298 ? 11.670 -18.830 -25.620 1.00 58.62 298 GLY A C 1
ATOM 2338 O O . GLY A 1 298 ? 12.758 -19.272 -25.296 1.00 58.62 298 GLY A O 1
ATOM 2339 N N . ASP A 1 299 ? 10.689 -19.621 -26.053 1.00 57.12 299 ASP A N 1
ATOM 2340 C CA . ASP A 1 299 ? 10.797 -21.082 -26.147 1.00 57.12 299 ASP A CA 1
ATOM 2341 C C . ASP A 1 299 ? 11.887 -21.514 -27.142 1.00 57.12 299 ASP A C 1
ATOM 2343 O O . ASP A 1 299 ? 12.663 -22.415 -26.851 1.00 57.12 299 ASP A O 1
ATOM 2347 N N . SER A 1 300 ? 12.035 -20.831 -28.283 1.00 55.88 300 SER A N 1
ATOM 2348 C CA . SER A 1 300 ? 13.149 -21.070 -29.211 1.00 55.88 300 SER A CA 1
ATOM 2349 C C . SER A 1 300 ? 14.502 -20.696 -28.602 1.00 55.88 300 SER A C 1
ATOM 2351 O O . SER A 1 300 ? 15.469 -21.417 -28.819 1.00 55.88 300 SER A O 1
ATOM 2353 N N . TYR A 1 301 ? 14.596 -19.595 -27.854 1.00 55.75 301 TYR A N 1
ATOM 2354 C CA . TYR A 1 301 ? 15.817 -19.164 -27.169 1.00 55.75 301 TYR A CA 1
ATOM 2355 C C . TYR A 1 301 ? 16.206 -20.163 -26.072 1.00 55.75 301 TYR A C 1
ATOM 2357 O O . TYR A 1 301 ? 17.338 -20.637 -26.063 1.00 55.75 301 TYR A O 1
ATOM 2365 N N . LEU A 1 302 ? 15.243 -20.574 -25.241 1.00 53.84 302 LEU A N 1
ATOM 2366 C CA . LEU A 1 302 ? 15.387 -21.621 -24.224 1.00 53.84 302 LEU A CA 1
ATOM 2367 C C . LEU A 1 302 ? 15.832 -22.953 -24.847 1.00 53.84 302 LEU A C 1
ATOM 2369 O O . LEU A 1 302 ? 16.775 -23.579 -24.379 1.00 53.84 302 LEU A O 1
ATOM 2373 N N . LYS A 1 303 ? 15.217 -23.355 -25.966 1.00 56.22 303 LYS A N 1
ATOM 2374 C CA . LYS A 1 303 ? 15.590 -24.564 -26.720 1.00 56.22 303 LYS A CA 1
ATOM 2375 C C . LYS A 1 303 ? 16.947 -24.485 -27.418 1.00 56.22 303 LYS A C 1
ATOM 2377 O O . LYS A 1 303 ? 17.468 -25.524 -27.790 1.00 56.22 303 LYS A O 1
ATOM 2382 N N . THR A 1 304 ? 17.495 -23.291 -27.649 1.00 47.03 304 THR A N 1
ATOM 2383 C CA . THR A 1 304 ? 18.837 -23.118 -28.245 1.00 47.03 304 THR A CA 1
ATOM 2384 C C . THR A 1 304 ? 19.941 -23.169 -27.176 1.00 47.03 304 THR A C 1
ATOM 2386 O O . THR A 1 304 ? 21.120 -23.267 -27.505 1.00 47.03 304 THR A O 1
ATOM 2389 N N . LEU A 1 305 ? 19.563 -23.083 -25.899 1.00 42.12 305 LEU A N 1
ATOM 2390 C CA . LEU A 1 305 ? 20.452 -23.065 -24.735 1.00 42.12 305 LEU A CA 1
ATOM 2391 C C . LEU A 1 305 ? 20.579 -24.427 -24.025 1.00 42.12 305 LEU A C 1
ATOM 2393 O O . LEU A 1 305 ? 21.554 -24.625 -23.297 1.00 42.12 305 LEU A O 1
ATOM 2397 N N . LEU A 1 306 ? 19.627 -25.340 -24.254 1.00 34.94 306 LEU A N 1
ATOM 2398 C CA . LEU A 1 306 ? 19.614 -26.745 -23.811 1.00 34.94 306 LEU A CA 1
ATOM 2399 C C . LEU A 1 306 ? 20.135 -27.684 -24.907 1.00 34.94 306 LEU A C 1
ATOM 2401 O O . LEU A 1 306 ? 20.824 -28.664 -24.544 1.00 34.94 306 LEU A O 1
#

Radius of gyration: 25.19 Å; chains: 1; bounding box: 52×56×68 Å

Secondary structure (DSSP, 8-state):
-HHHHHHHHHHHHHHHHHHHH-----HHHHHHHHHHHHHHHHHHHHHHHHHTT-GGGHHHHHHHHHHHHHHHHHHHHHT-HHHHHHHHHHHHHH--S----HHHHHHHHHHHHHHHHHHHHHHHH-HHHHGGGHHHHHHHHHHHHHHHHHHHHSTTTHHHHHHHIIIIIHHHHHHHHHHHHHHHHHHHHHHHHHHHHHHHHHH---HHHHHHHHHHHHHHHHHHHH-GGGGGSTTHHHHHHHHHHHHHHHHHTT-TTSGGGGHHHHHHHHHHHHHHHTT--SS-HHHHHHHHHHHHHHHHHHHHH-

pLDDT: mean 71.86, std 10.94, range [34.94, 89.31]

Foldseek 3Di:
DVVLLVVLVVLLVVLLVCLVVPPDLDPVVVVVVLVSLVVLLVVLLVQLVVLVVPVPCSVSSVVSSVSNLVSLLSSLVSLLLLVLLVVVLVVVVPPPPAQDDLVNLCSSCVSVLSSLQSLLSCLQRPLVSSVSCVVSLVSSLVSLVVSLVVLVVDPSSVSSSVSSCVRPVVSSVSNVVSNVVSVLVVLLVLLVVLLVLLVCLLPDDDQVVNLVSLLVNLVSLQVCLPPLVSLVHPSVLSSLVSVVVSLVSCVVVVVLPRNPSSLVSLVSSLVSNVVNVVPDPDDDPVSVVSSVVSVVSSVVSVVVVD

Sequence (306 aa):
MQLLLDYLGFSSSSLTAIGKICLMRDETLGVTVRKFVSELLNLTKEVILNAKKVESFSSEIFKAAQVVIDSVVCLCKEFSPIESLRLAAEAWSCSGKETISATEARRVFLPAKFYLINAVKLVALFPSQSSMVFKEITLCILMIPAFKVSLSQQTHGKSASEVMTDLLEKTTVDLLSALKTSMPEIDSKTLRFAIALVQKLRNFKDEMIRDRYTEILSEILSIISRGEQLYTCQEMDNVTTELQKLFISEIDKHHHHHLNKSEPNLALFLSGLVSYEMSETETCPKSRAHVRAVASYGDSYLKTLL